Protein AF-A0A2V9HX44-F1 (afdb_monomer_lite)

Sequence (339 aa):
MIVYGLLDSHTLLSQASSVRLDSFVYTVEGLREARSRLKPNGVLSLSFSVLNDALGTKIYQMMKQAFDGKEPLCFFPSYDGAQVFMQSKNGDLSIPRVVLREAHVAERPEFYRNSAIKVDLSTDDWPFLYMPRRVYPVSYLVVLGLILLLTFVLYASFFRERPKFSHLPFFFLGAGFMLVETKAITEMGLTFGNTWQVIAIAIVSILVMAFLANGIVQRLRVSGTFFIYFLLFVSLAVGWWIATSGGLSSTTAGRIETAVMLTCPLFFSGIVFSTLLSAESRISSVMSMNLMGAMCGGILEYNSMYFGFHFLYLLALGLYATALLSGLAFRSTPVVPAL

Structure (mmCIF, N/CA/C/O backbone):
data_AF-A0A2V9HX44-F1
#
_entry.id   AF-A0A2V9HX44-F1
#
loop_
_atom_site.group_PDB
_atom_site.id
_atom_site.type_symbol
_atom_site.label_atom_id
_atom_site.label_alt_id
_atom_site.label_comp_id
_atom_site.label_asym_id
_atom_site.label_entity_id
_atom_site.label_seq_id
_atom_site.pdbx_PDB_ins_code
_atom_site.Cartn_x
_atom_site.Cartn_y
_atom_site.Cartn_z
_atom_site.occupancy
_atom_site.B_iso_or_equiv
_atom_site.auth_seq_id
_atom_site.auth_comp_id
_atom_site.auth_asym_id
_atom_site.auth_atom_id
_atom_site.pdbx_PDB_model_num
ATOM 1 N N . MET A 1 1 ? 2.151 1.198 -30.321 1.00 88.88 1 MET A N 1
ATOM 2 C CA . MET A 1 1 ? 3.237 1.641 -29.429 1.00 88.88 1 MET A CA 1
ATOM 3 C C . MET A 1 1 ? 2.593 2.113 -28.143 1.00 88.88 1 MET A C 1
ATOM 5 O O . MET A 1 1 ? 1.498 2.656 -28.220 1.00 88.88 1 MET A O 1
ATOM 9 N N . ILE A 1 2 ? 3.218 1.861 -26.999 1.00 94.62 2 ILE A N 1
ATOM 10 C CA . ILE A 1 2 ? 2.846 2.470 -25.717 1.00 94.62 2 ILE A CA 1
ATOM 11 C C . ILE A 1 2 ? 4.007 3.380 -25.326 1.00 94.62 2 ILE A C 1
ATOM 13 O O . ILE A 1 2 ? 5.163 2.982 -25.467 1.00 94.62 2 ILE A O 1
ATOM 17 N N . VAL A 1 3 ? 3.707 4.603 -24.895 1.00 93.12 3 VAL A N 1
ATOM 18 C CA . VAL A 1 3 ? 4.720 5.610 -24.569 1.00 93.12 3 VAL A CA 1
ATOM 19 C C . VAL A 1 3 ? 4.470 6.127 -23.163 1.00 93.12 3 VAL A C 1
ATOM 21 O O . VAL A 1 3 ? 3.426 6.715 -22.899 1.00 93.12 3 VAL A O 1
ATOM 24 N N . TYR A 1 4 ? 5.429 5.899 -22.272 1.00 91.69 4 TYR A N 1
ATOM 25 C CA . TYR A 1 4 ? 5.506 6.527 -20.958 1.00 91.69 4 TYR A CA 1
ATOM 26 C C . TYR A 1 4 ? 6.493 7.681 -21.080 1.00 91.69 4 TYR A C 1
ATOM 28 O O . TYR A 1 4 ? 7.694 7.503 -20.910 1.00 91.69 4 TYR A O 1
ATOM 36 N N . GLY A 1 5 ? 6.000 8.846 -21.487 1.00 87.44 5 GLY A N 1
ATOM 37 C CA . GLY A 1 5 ? 6.836 10.023 -21.697 1.00 87.44 5 GLY A CA 1
ATOM 38 C C . GLY A 1 5 ? 6.803 10.920 -20.474 1.00 87.44 5 GLY A C 1
ATOM 39 O O . GLY A 1 5 ? 5.840 11.666 -20.346 1.00 87.44 5 GLY A O 1
ATOM 40 N N . LEU A 1 6 ? 7.820 10.837 -19.605 1.00 80.69 6 LEU A N 1
ATOM 41 C CA . LEU A 1 6 ? 7.970 11.713 -18.436 1.00 80.69 6 LEU A CA 1
ATOM 42 C C . LEU A 1 6 ? 6.641 11.883 -17.681 1.00 80.69 6 LEU A C 1
ATOM 44 O O . LEU A 1 6 ? 6.176 13.000 -17.488 1.00 80.69 6 LEU A O 1
ATOM 48 N N . LEU A 1 7 ? 6.022 10.767 -17.269 1.00 74.38 7 LEU A N 1
ATOM 49 C CA . LEU A 1 7 ? 4.726 10.741 -16.556 1.00 74.38 7 LEU A CA 1
ATOM 50 C C . LEU A 1 7 ? 4.730 11.478 -15.199 1.00 74.38 7 LEU A C 1
ATOM 52 O O . LEU A 1 7 ? 3.762 11.394 -14.447 1.00 74.38 7 LEU A O 1
ATOM 56 N N . ASP A 1 8 ? 5.816 12.173 -14.884 1.00 60.88 8 ASP A N 1
ATOM 57 C CA . ASP A 1 8 ? 5.948 13.041 -13.736 1.00 60.88 8 ASP A CA 1
ATOM 58 C C . ASP A 1 8 ? 4.933 14.197 -13.824 1.00 60.88 8 ASP A C 1
ATOM 60 O O . ASP A 1 8 ? 5.076 15.158 -14.584 1.00 60.88 8 ASP A O 1
ATOM 64 N N . SER A 1 9 ? 3.868 14.079 -13.033 1.00 47.50 9 SER A N 1
ATOM 65 C CA . SER A 1 9 ? 2.819 15.081 -12.881 1.00 47.50 9 SER A CA 1
ATOM 66 C C . SER A 1 9 ? 3.110 16.047 -11.725 1.00 47.50 9 SER A C 1
ATOM 68 O O . SER A 1 9 ? 2.193 16.420 -10.992 1.00 47.50 9 SER A O 1
ATOM 70 N N . HIS A 1 10 ? 4.359 16.487 -11.532 1.00 51.16 10 HIS A N 1
ATOM 71 C CA . HIS A 1 10 ? 4.643 17.642 -10.666 1.00 51.16 10 HIS A CA 1
ATOM 72 C C . HIS A 1 10 ? 4.030 18.959 -11.190 1.00 51.16 10 HIS A C 1
ATOM 74 O O . HIS A 1 10 ? 4.002 19.967 -10.482 1.00 51.16 10 HIS A O 1
ATOM 80 N N . THR A 1 11 ? 3.487 18.970 -12.410 1.00 38.88 11 THR A N 1
ATOM 81 C CA . THR A 1 11 ? 2.774 20.114 -12.980 1.00 38.88 11 THR A CA 1
ATOM 82 C C . THR A 1 11 ? 1.296 20.111 -12.553 1.00 38.88 11 THR A C 1
ATOM 84 O O . THR A 1 11 ? 0.462 19.446 -13.153 1.00 38.88 11 THR A O 1
ATOM 87 N N . LEU A 1 12 ? 0.985 20.926 -11.530 1.00 34.16 12 LEU A N 1
ATOM 88 C CA . LEU A 1 12 ? -0.354 21.354 -11.061 1.00 34.16 12 LEU A CA 1
ATOM 89 C C . LEU A 1 12 ? -1.107 20.429 -10.083 1.00 34.16 12 LEU A C 1
ATOM 91 O O . LEU A 1 12 ? -2.226 20.001 -10.360 1.00 34.16 12 LEU A O 1
ATOM 95 N N . LEU A 1 13 ? -0.582 20.238 -8.869 1.00 36.94 13 LEU A N 1
ATOM 96 C CA . LEU A 1 13 ? -1.388 19.764 -7.736 1.00 36.94 13 LEU A CA 1
ATOM 97 C C . LEU A 1 13 ? -1.288 20.726 -6.545 1.00 36.94 13 LEU A C 1
ATOM 99 O O . LEU A 1 13 ? -0.208 21.155 -6.147 1.00 36.94 13 LEU A O 1
ATOM 103 N N . SER A 1 14 ? -2.456 21.074 -5.995 1.00 34.72 14 SER A N 1
ATOM 104 C CA . SER A 1 14 ? -2.608 21.762 -4.708 1.00 34.72 14 SER A CA 1
ATOM 105 C C . SER A 1 14 ? -1.837 21.012 -3.614 1.00 34.72 14 SER A C 1
ATOM 107 O O . SER A 1 14 ? -1.772 19.782 -3.648 1.00 34.72 14 SER A O 1
ATOM 109 N N . GLN A 1 15 ? -1.309 21.732 -2.616 1.00 37.78 15 GLN A N 1
ATOM 110 C CA . GLN A 1 15 ? -0.548 21.186 -1.473 1.00 37.78 15 GLN A CA 1
ATOM 111 C C . GLN A 1 15 ? -1.243 20.019 -0.738 1.00 37.78 15 GLN A C 1
ATOM 113 O O . GLN A 1 15 ? -0.600 19.304 0.023 1.00 37.78 15 GLN A O 1
ATOM 118 N N . ALA A 1 16 ? -2.541 19.806 -0.971 1.00 37.50 16 ALA A N 1
ATOM 119 C CA . ALA A 1 16 ? -3.340 18.738 -0.382 1.00 37.50 16 ALA A CA 1
ATOM 120 C C . ALA A 1 16 ? -3.220 17.360 -1.070 1.00 37.50 16 ALA A C 1
ATOM 122 O O . ALA A 1 16 ? -3.792 16.400 -0.563 1.00 37.50 16 ALA A O 1
ATOM 123 N N . SER A 1 17 ? -2.520 17.228 -2.205 1.00 40.25 17 SER A N 1
ATOM 124 C CA . SER A 1 17 ? -2.447 15.957 -2.938 1.00 40.25 17 SER A CA 1
ATOM 125 C C . SER A 1 17 ? -1.016 15.638 -3.376 1.00 40.25 17 SER A C 1
ATOM 127 O O . SER A 1 17 ? -0.565 16.001 -4.460 1.00 40.25 17 SER A O 1
ATOM 129 N N . SER A 1 18 ? -0.280 14.955 -2.496 1.00 46.09 18 SER A N 1
ATOM 130 C CA . SER A 1 18 ? 0.992 14.297 -2.818 1.00 46.09 18 SER A CA 1
ATOM 131 C C . SER A 1 18 ? 0.690 13.057 -3.665 1.00 46.09 18 SER A C 1
ATOM 133 O O . SER A 1 18 ? 0.578 11.939 -3.162 1.00 46.09 18 SER A O 1
ATOM 135 N N . VAL A 1 19 ? 0.445 13.252 -4.959 1.00 50.72 19 VAL A N 1
ATOM 136 C CA . VAL A 1 19 ? 0.060 12.143 -5.831 1.00 50.72 19 VAL A CA 1
ATOM 137 C C . VAL A 1 19 ? 1.313 11.382 -6.261 1.00 50.72 19 VAL A C 1
ATOM 139 O O . VAL A 1 19 ? 2.025 11.810 -7.160 1.00 50.72 19 VAL A O 1
ATOM 142 N N . ARG A 1 20 ? 1.557 10.217 -5.648 1.00 61.53 20 ARG A N 1
ATOM 143 C CA . ARG A 1 20 ? 2.549 9.208 -6.082 1.00 61.53 20 ARG A CA 1
ATOM 144 C C . ARG A 1 20 ? 2.113 8.464 -7.358 1.00 61.53 20 ARG A C 1
ATOM 146 O O . ARG A 1 20 ? 2.242 7.244 -7.434 1.00 61.53 20 ARG A O 1
ATOM 153 N N . LEU A 1 21 ? 1.489 9.160 -8.313 1.00 64.19 21 LEU A N 1
ATOM 154 C CA . LEU A 1 21 ? 0.822 8.517 -9.453 1.00 64.19 21 LEU A CA 1
ATOM 155 C C . LEU A 1 21 ? 1.811 7.691 -10.273 1.00 64.19 21 LEU A C 1
ATOM 157 O O . LEU A 1 21 ? 1.536 6.558 -10.650 1.00 64.19 21 LEU A O 1
ATOM 161 N N . ASP A 1 22 ? 2.987 8.264 -10.489 1.00 72.75 22 ASP A N 1
ATOM 162 C CA . ASP A 1 22 ? 4.122 7.624 -11.130 1.00 72.75 22 ASP A CA 1
ATOM 163 C C . ASP A 1 22 ? 4.518 6.316 -10.437 1.00 72.75 22 ASP A C 1
ATOM 165 O O . ASP A 1 22 ? 4.687 5.291 -11.088 1.00 72.75 22 ASP A O 1
ATOM 169 N N . SER A 1 23 ? 4.588 6.306 -9.112 1.00 81.94 23 SER A N 1
ATOM 170 C CA . SER A 1 23 ? 5.011 5.144 -8.337 1.00 81.94 23 SER A CA 1
ATOM 171 C C . SER A 1 23 ? 4.039 3.967 -8.470 1.00 81.94 23 SER A C 1
ATOM 173 O O . SER A 1 23 ? 4.477 2.824 -8.371 1.00 81.94 23 SER A O 1
ATOM 175 N N . PHE A 1 24 ? 2.757 4.235 -8.746 1.00 84.44 24 PHE A N 1
ATOM 176 C CA . PHE A 1 24 ? 1.740 3.210 -9.020 1.00 84.44 24 PHE A CA 1
ATOM 177 C C . PHE A 1 24 ? 1.735 2.738 -10.481 1.00 84.44 24 PHE A C 1
ATOM 179 O O . PHE A 1 24 ? 1.297 1.630 -10.757 1.00 84.44 24 PHE A O 1
ATOM 186 N N . VAL A 1 25 ? 2.245 3.541 -11.422 1.00 86.81 25 VAL A N 1
ATOM 187 C CA . VAL A 1 25 ? 2.395 3.133 -12.832 1.00 86.81 25 VAL A CA 1
ATOM 188 C C . VAL A 1 25 ? 3.699 2.359 -13.055 1.00 86.81 25 VAL A C 1
ATOM 190 O O . VAL A 1 25 ? 3.743 1.410 -13.838 1.00 86.81 25 VAL A O 1
ATOM 193 N N . TYR A 1 26 ? 4.773 2.749 -12.369 1.00 91.06 26 TYR A N 1
ATOM 194 C CA . TYR A 1 26 ? 6.102 2.152 -12.495 1.00 91.06 26 TYR A CA 1
ATOM 195 C C . TYR A 1 26 ? 6.306 0.976 -11.527 1.00 91.06 26 TYR A C 1
ATOM 197 O O . TYR A 1 26 ? 7.262 0.955 -10.745 1.00 91.06 26 TYR A O 1
ATOM 205 N N . THR A 1 27 ? 5.421 -0.016 -11.614 1.00 94.19 27 THR A N 1
ATOM 206 C CA . THR A 1 27 ? 5.569 -1.334 -10.980 1.00 94.19 27 THR A CA 1
ATOM 207 C C . THR A 1 27 ? 5.877 -2.403 -12.029 1.00 94.19 27 THR A C 1
ATOM 209 O O . THR A 1 27 ? 5.625 -2.229 -13.227 1.00 94.19 27 THR A O 1
ATOM 212 N N . VAL A 1 28 ? 6.448 -3.531 -11.604 1.00 96.38 28 VAL A N 1
ATOM 213 C CA . VAL A 1 28 ? 6.678 -4.685 -12.489 1.00 96.38 28 VAL A CA 1
ATOM 214 C C . VAL A 1 28 ? 5.358 -5.180 -13.084 1.00 96.38 28 VAL A C 1
ATOM 216 O O . VAL A 1 28 ? 5.301 -5.496 -14.274 1.00 96.38 28 VAL A O 1
ATOM 219 N N . GLU A 1 29 ? 4.297 -5.226 -12.281 1.00 93.62 29 GLU A N 1
ATOM 220 C CA . GLU A 1 29 ? 2.947 -5.587 -12.706 1.00 93.62 29 GLU A CA 1
ATOM 221 C C . GLU A 1 29 ? 2.392 -4.588 -13.726 1.00 93.62 29 GLU A C 1
ATOM 223 O O . GLU A 1 29 ? 1.975 -5.019 -14.800 1.00 93.62 29 GLU A O 1
ATOM 228 N N . GLY A 1 30 ? 2.493 -3.278 -13.476 1.00 92.12 30 GLY A N 1
ATOM 229 C CA . GLY A 1 30 ? 2.052 -2.236 -14.410 1.00 92.12 30 GLY A CA 1
ATOM 230 C C . GLY A 1 30 ? 2.786 -2.294 -15.756 1.00 92.12 30 GLY A C 1
ATOM 231 O O . GLY A 1 30 ? 2.170 -2.249 -16.826 1.00 92.12 30 GLY A O 1
ATOM 232 N N . LEU A 1 31 ? 4.105 -2.513 -15.739 1.00 95.75 31 LEU A N 1
ATOM 233 C CA . LEU A 1 31 ? 4.902 -2.713 -16.957 1.00 95.75 31 LEU A CA 1
ATOM 234 C C . LEU A 1 31 ? 4.528 -4.012 -17.691 1.00 95.75 31 LEU A C 1
ATOM 236 O O . LEU A 1 31 ? 4.479 -4.041 -18.927 1.00 95.75 31 LEU A O 1
ATOM 240 N N . ARG A 1 32 ? 4.230 -5.091 -16.956 1.00 95.56 32 ARG A N 1
ATOM 241 C CA . ARG A 1 32 ? 3.759 -6.364 -17.525 1.00 95.56 32 ARG A CA 1
ATOM 242 C C . ARG A 1 32 ? 2.372 -6.204 -18.149 1.00 95.56 32 ARG A C 1
ATOM 244 O O . ARG A 1 32 ? 2.114 -6.731 -19.233 1.00 95.56 32 ARG A O 1
ATOM 251 N N . GLU A 1 33 ? 1.502 -5.429 -17.516 1.00 93.00 33 GLU A N 1
ATOM 252 C CA . GLU A 1 33 ? 0.183 -5.077 -18.024 1.00 93.00 33 GLU A CA 1
ATOM 253 C C . GLU A 1 33 ? 0.302 -4.275 -19.330 1.00 93.00 33 GLU A C 1
ATOM 255 O O . GLU A 1 33 ? -0.348 -4.608 -20.326 1.00 93.00 33 GLU A O 1
ATOM 260 N N . ALA A 1 34 ? 1.204 -3.289 -19.385 1.00 94.31 34 ALA A N 1
ATOM 261 C CA . ALA A 1 34 ? 1.521 -2.551 -20.608 1.00 94.31 34 ALA A CA 1
ATOM 262 C C . ALA A 1 34 ? 2.020 -3.487 -21.720 1.00 94.31 34 ALA A C 1
ATOM 264 O O . ALA A 1 34 ? 1.510 -3.451 -22.844 1.00 94.31 34 ALA A O 1
ATOM 265 N N . ARG A 1 35 ? 2.954 -4.393 -21.407 1.00 95.19 35 ARG A N 1
ATOM 266 C CA . ARG A 1 35 ? 3.450 -5.407 -22.349 1.00 95.19 35 ARG A CA 1
ATOM 267 C C . ARG A 1 35 ? 2.332 -6.303 -22.885 1.00 95.19 35 ARG A C 1
ATOM 269 O O . ARG A 1 35 ? 2.317 -6.603 -24.082 1.00 95.19 35 ARG A O 1
ATOM 276 N N . SER A 1 36 ? 1.395 -6.728 -22.036 1.00 94.75 36 SER A N 1
ATOM 277 C CA . SER A 1 36 ? 0.286 -7.607 -22.437 1.00 94.75 36 SER A CA 1
ATOM 278 C C . SER A 1 36 ? -0.571 -6.983 -23.549 1.00 94.75 36 SER A C 1
ATOM 280 O O . SER A 1 36 ? -0.968 -7.679 -24.490 1.00 94.75 36 SER A O 1
ATOM 282 N N . ARG A 1 37 ? -0.736 -5.653 -23.506 1.00 94.81 37 ARG A N 1
ATOM 283 C CA . ARG A 1 37 ? -1.506 -4.842 -24.462 1.00 94.81 37 ARG A CA 1
ATOM 284 C C . ARG A 1 37 ? -0.765 -4.513 -25.755 1.00 94.81 37 ARG A C 1
ATOM 286 O O . ARG A 1 37 ? -1.382 -4.039 -26.709 1.00 94.81 37 ARG A O 1
ATOM 293 N N . LEU A 1 38 ? 0.545 -4.752 -25.827 1.00 95.62 38 LEU A N 1
ATOM 294 C CA . LEU A 1 38 ? 1.287 -4.569 -27.071 1.00 95.62 38 LEU A CA 1
ATOM 295 C C . LEU A 1 38 ? 0.817 -5.581 -28.127 1.00 95.62 38 LEU A C 1
ATOM 297 O O . LEU A 1 38 ? 0.574 -6.756 -27.839 1.00 95.62 38 LEU A O 1
ATOM 301 N N . LYS A 1 39 ? 0.747 -5.141 -29.387 1.00 93.31 39 LYS A N 1
ATOM 302 C CA . LYS A 1 39 ? 0.708 -6.050 -30.546 1.00 93.31 39 LYS A CA 1
ATOM 303 C C . LYS A 1 39 ? 2.027 -6.852 -30.616 1.00 93.31 39 LYS A C 1
ATOM 305 O O . LYS A 1 39 ? 2.995 -6.427 -29.987 1.00 93.31 39 LYS A O 1
ATOM 310 N N . PRO A 1 40 ? 2.115 -7.961 -31.378 1.00 89.62 40 PRO A N 1
ATOM 311 C CA . PRO A 1 40 ? 3.349 -8.753 -31.493 1.00 89.62 40 PRO A CA 1
ATOM 312 C C . PRO A 1 40 ? 4.607 -7.924 -31.805 1.00 89.62 40 PRO A C 1
ATOM 314 O O . PRO A 1 40 ? 5.622 -8.095 -31.142 1.00 89.62 40 PRO A O 1
ATOM 317 N N . ASN A 1 41 ? 4.491 -6.934 -32.698 1.00 88.06 41 ASN A N 1
ATOM 318 C CA . ASN A 1 41 ? 5.586 -6.021 -33.070 1.00 88.06 41 ASN A CA 1
ATOM 319 C C . ASN A 1 41 ? 5.487 -4.661 -32.347 1.00 88.06 41 ASN A C 1
ATOM 321 O O . ASN A 1 41 ? 6.005 -3.646 -32.804 1.00 88.06 41 ASN A O 1
ATOM 325 N N . GLY A 1 42 ? 4.712 -4.595 -31.264 1.00 93.44 42 GLY A N 1
ATOM 326 C CA . GLY A 1 42 ? 4.524 -3.382 -30.483 1.00 93.44 42 GLY A CA 1
ATOM 327 C C . GLY A 1 42 ? 5.739 -3.090 -29.609 1.00 93.44 42 GLY A C 1
ATOM 328 O O . GLY A 1 42 ? 6.355 -4.006 -29.069 1.00 93.44 42 GLY A O 1
ATOM 329 N N . VAL A 1 43 ? 6.030 -1.802 -29.436 1.00 94.81 43 VAL A N 1
ATOM 330 C CA . VAL A 1 43 ? 7.111 -1.290 -28.585 1.00 94.81 43 VAL A CA 1
ATOM 331 C C . VAL A 1 43 ? 6.526 -0.498 -27.420 1.00 94.81 43 VAL A C 1
ATOM 333 O O . VAL A 1 43 ? 5.583 0.281 -27.616 1.00 94.81 43 VAL A O 1
ATOM 336 N N . LEU A 1 44 ? 7.089 -0.712 -26.233 1.00 95.94 44 LEU A N 1
ATOM 337 C CA . LEU A 1 44 ? 6.988 0.177 -25.082 1.00 95.94 44 LEU A CA 1
ATOM 338 C C . LEU A 1 44 ? 8.220 1.088 -25.073 1.00 95.94 44 LEU A C 1
ATOM 340 O O . LEU A 1 44 ? 9.343 0.593 -25.141 1.00 95.94 44 LEU A O 1
ATOM 344 N N . SER A 1 45 ? 8.003 2.399 -24.993 1.00 94.62 45 SER A N 1
ATOM 3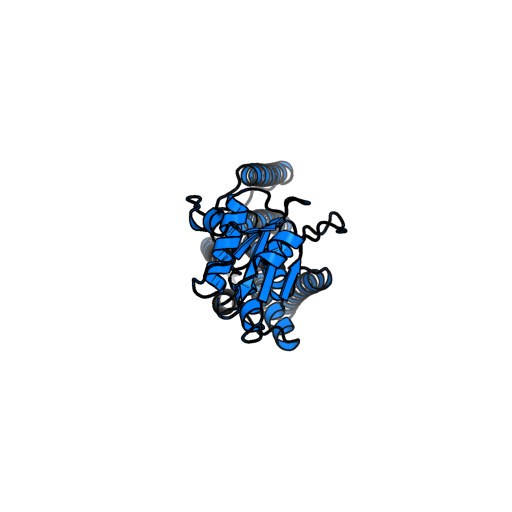45 C CA . SER A 1 45 ? 9.054 3.402 -24.803 1.00 94.62 45 SER A CA 1
ATOM 346 C C . SER A 1 45 ? 8.810 4.131 -23.492 1.00 94.62 45 SER A C 1
ATOM 348 O O . SER A 1 45 ? 7.774 4.775 -23.344 1.00 94.62 45 SER A O 1
ATOM 350 N N . LEU A 1 46 ? 9.754 4.040 -22.564 1.00 94.25 46 LEU A N 1
ATOM 351 C CA . LEU A 1 46 ? 9.704 4.672 -21.253 1.00 94.25 46 LEU A CA 1
ATOM 352 C C . LEU A 1 46 ? 10.813 5.713 -21.163 1.00 94.25 46 LEU A C 1
ATOM 354 O O . LEU A 1 46 ? 11.986 5.362 -21.146 1.00 94.25 46 LEU A O 1
ATOM 358 N N . SER A 1 47 ? 10.437 6.983 -21.089 1.00 91.88 47 SER A N 1
ATOM 359 C CA . SER A 1 47 ? 11.350 8.107 -20.893 1.00 91.88 47 SER A CA 1
ATOM 360 C C . SER A 1 47 ? 11.217 8.625 -19.467 1.00 91.88 47 SER A C 1
ATOM 362 O O . SER A 1 47 ? 10.109 8.952 -19.035 1.00 91.88 47 SER A O 1
ATOM 364 N N . PHE A 1 48 ? 12.331 8.724 -18.743 1.00 90.56 48 PHE A N 1
ATOM 365 C CA . PHE A 1 48 ? 12.335 9.155 -17.346 1.00 90.56 48 PHE A CA 1
ATOM 366 C C . PHE A 1 48 ? 13.521 10.071 -17.028 1.00 90.56 48 PHE A C 1
ATOM 368 O O . PHE A 1 48 ? 14.626 9.848 -17.522 1.00 90.56 48 PHE A O 1
ATOM 375 N N . SER A 1 49 ? 13.305 11.075 -16.172 1.00 88.06 49 SER A N 1
ATOM 376 C CA . SER A 1 49 ? 14.385 11.908 -15.631 1.00 88.06 49 SER A CA 1
ATOM 377 C C . SER A 1 49 ? 15.077 11.160 -14.492 1.00 88.06 49 SER A C 1
ATOM 379 O O . SER A 1 49 ? 14.586 11.084 -13.364 1.00 88.06 49 SER A O 1
ATOM 381 N N . VAL A 1 50 ? 16.191 10.503 -14.808 1.00 86.38 50 VAL A N 1
ATOM 382 C CA . VAL A 1 50 ? 16.894 9.636 -13.860 1.00 86.38 50 VAL A CA 1
ATOM 383 C C . VAL A 1 50 ? 17.789 10.484 -12.956 1.00 86.38 50 VAL A C 1
ATOM 385 O O . VAL A 1 50 ? 18.873 10.902 -13.348 1.00 86.38 50 VAL A O 1
ATOM 388 N N . LEU A 1 51 ? 17.336 10.706 -11.720 1.00 83.44 51 LEU A N 1
ATOM 389 C CA . LEU A 1 51 ? 18.040 11.522 -10.719 1.00 83.44 51 LEU A CA 1
ATOM 390 C C . LEU A 1 51 ? 19.347 10.892 -10.207 1.00 83.44 51 LEU A C 1
ATOM 392 O O . LEU A 1 51 ? 20.217 11.596 -9.702 1.00 83.44 51 LEU A O 1
ATOM 396 N N . ASN A 1 52 ? 19.466 9.564 -10.267 1.00 87.62 52 ASN A N 1
ATOM 397 C CA . ASN A 1 52 ? 20.666 8.825 -9.877 1.00 87.62 52 ASN A CA 1
ATOM 398 C C . ASN A 1 52 ? 20.726 7.452 -10.566 1.00 87.62 52 ASN A C 1
ATOM 400 O O . ASN A 1 52 ? 19.697 6.884 -10.936 1.00 87.62 52 ASN A O 1
ATOM 404 N N . ASP A 1 53 ? 21.928 6.881 -10.668 1.00 91.06 53 ASP A N 1
ATOM 405 C CA . ASP A 1 53 ? 22.162 5.599 -11.350 1.00 91.06 53 ASP A CA 1
ATOM 406 C C . ASP A 1 53 ? 21.385 4.428 -10.730 1.00 91.06 53 ASP A C 1
ATOM 408 O O . ASP A 1 53 ? 21.042 3.466 -11.422 1.00 91.06 53 ASP A O 1
ATOM 412 N N . ALA A 1 54 ? 21.068 4.494 -9.432 1.00 92.88 54 ALA A N 1
ATOM 413 C CA . ALA A 1 54 ? 20.288 3.462 -8.756 1.00 92.88 54 ALA A CA 1
ATOM 414 C C . ALA A 1 54 ? 18.832 3.444 -9.249 1.00 92.88 54 ALA A C 1
ATOM 416 O O . ALA A 1 54 ? 18.277 2.372 -9.475 1.00 92.88 54 ALA A O 1
ATOM 417 N N . LEU A 1 55 ? 18.230 4.611 -9.481 1.00 91.19 55 LEU A N 1
ATOM 418 C CA . LEU A 1 55 ? 16.886 4.737 -10.040 1.00 91.19 55 LEU A CA 1
ATOM 419 C C . LEU A 1 55 ? 16.830 4.217 -11.482 1.00 91.19 55 LEU A C 1
ATOM 421 O O . LEU A 1 55 ? 15.933 3.448 -11.821 1.00 91.19 55 LEU A O 1
ATOM 425 N N . GLY A 1 56 ? 17.820 4.561 -12.310 1.00 92.56 56 GLY A N 1
ATOM 426 C CA . GLY A 1 56 ? 17.925 4.030 -13.672 1.00 92.56 56 GLY A CA 1
ATOM 427 C C . GLY A 1 56 ? 18.138 2.513 -13.694 1.00 92.56 56 GLY A C 1
ATOM 428 O O . GLY A 1 56 ? 17.451 1.803 -14.428 1.00 92.56 56 GLY A O 1
ATOM 429 N N . THR A 1 57 ? 19.002 1.997 -12.807 1.00 94.94 57 THR A N 1
ATOM 430 C CA . THR A 1 57 ? 19.205 0.549 -12.614 1.00 94.94 57 THR A CA 1
ATOM 431 C C . THR A 1 57 ? 17.894 -0.124 -12.211 1.00 94.94 57 THR A C 1
ATOM 433 O O . THR A 1 57 ? 17.548 -1.181 -12.732 1.00 94.94 57 THR A O 1
ATOM 436 N N . LYS A 1 58 ? 17.124 0.497 -11.316 1.00 95.12 58 LYS A N 1
ATOM 437 C CA . LYS A 1 58 ? 15.828 -0.015 -10.877 1.00 95.12 58 LYS A CA 1
ATOM 438 C C . LYS A 1 58 ? 14.817 -0.085 -12.021 1.00 95.12 58 LYS A C 1
ATOM 440 O O . LYS A 1 58 ? 14.238 -1.148 -12.225 1.00 95.12 58 LYS A O 1
ATOM 445 N N . ILE A 1 59 ? 14.652 0.981 -12.807 1.00 94.94 59 ILE A N 1
ATOM 446 C CA . ILE A 1 59 ? 13.771 0.987 -13.992 1.00 94.94 59 ILE A CA 1
ATOM 447 C C . ILE A 1 59 ? 14.186 -0.106 -14.984 1.00 94.94 59 ILE A C 1
ATOM 449 O O . ILE A 1 59 ? 13.342 -0.888 -15.425 1.00 94.94 59 ILE A O 1
ATOM 453 N N . TYR A 1 60 ? 15.486 -0.216 -15.271 1.00 95.50 60 TYR A N 1
ATOM 454 C CA . TYR A 1 60 ? 16.037 -1.252 -16.145 1.00 95.50 60 TYR A CA 1
ATOM 455 C C . TYR A 1 60 ? 15.658 -2.665 -15.683 1.00 95.50 60 TYR A C 1
ATOM 457 O O . TYR A 1 60 ? 15.137 -3.460 -16.466 1.00 95.50 60 TYR A O 1
ATOM 465 N N . GLN A 1 61 ? 15.888 -2.977 -14.404 1.00 96.06 61 GLN A N 1
ATOM 466 C CA . GLN A 1 61 ? 15.614 -4.303 -13.849 1.00 96.06 61 GLN A CA 1
ATOM 467 C C . GLN A 1 61 ? 14.109 -4.602 -13.781 1.00 96.06 61 GLN A C 1
ATOM 469 O O . GLN A 1 61 ? 13.699 -5.731 -14.053 1.00 96.06 61 GLN A O 1
ATOM 474 N N . MET A 1 62 ? 13.269 -3.600 -13.495 1.00 96.88 62 MET A N 1
ATOM 475 C CA . MET A 1 62 ? 11.811 -3.760 -13.530 1.00 96.88 62 MET A CA 1
ATOM 476 C C . MET A 1 62 ? 11.309 -4.076 -14.942 1.00 96.88 62 MET A C 1
ATOM 478 O O . MET A 1 62 ? 10.518 -5.002 -15.113 1.00 96.88 62 MET A O 1
ATOM 482 N N . MET A 1 63 ? 11.803 -3.368 -15.965 1.00 96.12 63 MET A N 1
ATOM 483 C CA . MET A 1 63 ? 11.480 -3.681 -17.362 1.00 96.12 63 MET A CA 1
ATOM 484 C C . MET A 1 63 ? 11.977 -5.074 -17.751 1.00 96.12 63 MET A C 1
ATOM 486 O O . MET A 1 63 ? 11.210 -5.858 -18.308 1.00 96.12 63 MET A O 1
ATOM 490 N N . LYS A 1 64 ? 13.209 -5.434 -17.370 1.00 95.50 64 LYS A N 1
ATOM 491 C CA . LYS A 1 64 ? 13.746 -6.782 -17.590 1.00 95.50 64 LYS A CA 1
ATOM 492 C C . LYS A 1 64 ? 12.836 -7.858 -16.995 1.00 95.50 64 LYS A C 1
ATOM 494 O O . LYS A 1 64 ? 12.517 -8.831 -17.674 1.00 95.50 64 LYS A O 1
ATOM 499 N N . GLN A 1 65 ? 12.357 -7.677 -15.764 1.00 96.44 65 GLN A N 1
ATOM 500 C CA . GLN A 1 65 ? 11.437 -8.625 -15.129 1.00 96.44 65 GLN A CA 1
ATOM 501 C C . GLN A 1 65 ? 10.046 -8.649 -15.789 1.00 96.44 65 GLN A C 1
ATOM 503 O O . GLN A 1 65 ? 9.464 -9.721 -15.957 1.00 96.44 65 GLN A O 1
ATOM 508 N N . ALA A 1 66 ? 9.505 -7.497 -16.189 1.00 96.62 66 ALA A N 1
ATOM 509 C CA . ALA A 1 66 ? 8.202 -7.405 -16.852 1.00 96.62 66 ALA A CA 1
ATOM 510 C C . ALA A 1 66 ? 8.189 -8.058 -18.253 1.00 96.62 66 ALA A C 1
ATOM 512 O O . ALA A 1 66 ? 7.148 -8.537 -18.719 1.00 96.62 66 ALA A O 1
ATOM 513 N N . PHE A 1 67 ? 9.347 -8.120 -18.917 1.00 95.75 67 PHE A N 1
ATOM 514 C CA . PHE A 1 67 ? 9.542 -8.700 -20.250 1.00 95.75 67 PHE A CA 1
ATOM 515 C C . PHE A 1 67 ? 10.222 -10.086 -20.224 1.00 95.75 67 PHE A C 1
ATOM 517 O O . PHE A 1 67 ? 10.933 -10.451 -21.159 1.00 95.75 67 PHE A O 1
ATOM 524 N N . ASP A 1 68 ? 9.969 -10.883 -19.181 1.00 94.19 68 ASP A N 1
ATOM 525 C CA . ASP A 1 68 ? 10.446 -12.271 -19.013 1.00 94.19 68 ASP A CA 1
ATOM 526 C C . ASP A 1 68 ? 11.975 -12.426 -19.098 1.00 94.19 68 ASP A C 1
ATOM 528 O O . ASP A 1 68 ? 12.497 -13.353 -1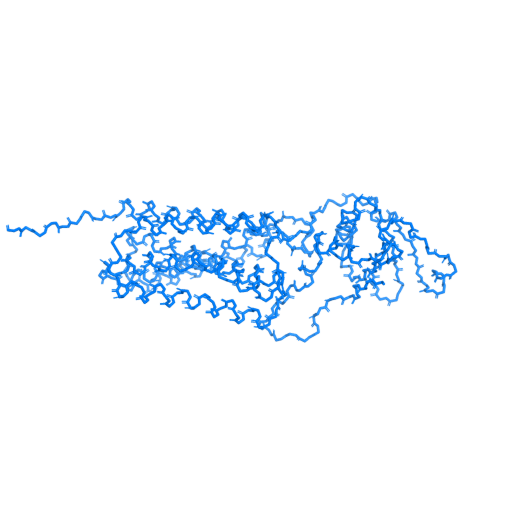9.715 1.00 94.19 68 ASP A O 1
ATOM 532 N N . GLY A 1 69 ? 12.717 -11.492 -18.506 1.00 92.38 69 GLY A N 1
ATOM 533 C CA . GLY A 1 69 ? 14.180 -11.517 -18.460 1.00 92.38 69 GLY A CA 1
ATOM 534 C C . GLY A 1 69 ? 14.863 -10.933 -19.697 1.00 92.38 69 GLY A C 1
ATOM 535 O O . GLY A 1 69 ? 16.090 -10.819 -19.707 1.00 92.38 69 GLY A O 1
ATOM 536 N N . LYS A 1 70 ? 14.100 -10.528 -20.719 1.00 92.50 70 LYS A N 1
ATOM 537 C CA . LYS A 1 70 ? 14.639 -9.846 -21.901 1.00 92.50 70 LYS A CA 1
ATOM 538 C C . LYS A 1 70 ? 15.110 -8.455 -21.524 1.00 92.50 70 LYS A C 1
ATOM 540 O O . LYS A 1 70 ? 14.504 -7.782 -20.695 1.00 92.50 70 LYS A O 1
ATOM 545 N N . GLU A 1 71 ? 16.169 -7.993 -22.162 1.00 91.94 71 GLU A N 1
ATOM 546 C CA . GLU A 1 71 ? 16.814 -6.749 -21.761 1.00 91.94 71 GLU A CA 1
ATOM 547 C C . GLU A 1 71 ? 16.272 -5.558 -22.553 1.00 91.94 71 GLU A C 1
ATOM 549 O O . GLU A 1 71 ? 16.086 -5.671 -23.769 1.00 91.94 71 GLU A O 1
ATOM 554 N N . PRO A 1 72 ? 15.968 -4.432 -21.886 1.00 93.50 72 PRO A N 1
ATOM 555 C CA . PRO A 1 72 ? 15.550 -3.223 -22.575 1.00 93.50 72 PRO A CA 1
ATOM 556 C C . PRO A 1 72 ? 16.756 -2.544 -23.234 1.00 93.50 72 PRO A C 1
ATOM 558 O O . PRO A 1 72 ? 17.877 -2.580 -22.720 1.00 93.50 72 PRO A O 1
ATOM 561 N N . LEU A 1 73 ? 16.509 -1.880 -24.361 1.00 92.25 73 LEU A N 1
ATOM 562 C CA . LEU A 1 73 ? 17.474 -0.966 -24.963 1.00 92.25 73 LEU A CA 1
ATOM 563 C C . LEU A 1 73 ? 17.480 0.338 -24.169 1.00 92.25 73 LEU A C 1
ATOM 565 O O . LEU A 1 73 ? 16.414 0.884 -23.880 1.00 92.25 73 LEU A O 1
ATOM 569 N N . CYS A 1 74 ? 18.667 0.842 -23.843 1.00 92.12 74 CYS A N 1
ATOM 570 C CA . CYS A 1 74 ? 18.840 2.076 -23.082 1.00 92.12 74 CYS A CA 1
ATOM 571 C C . CYS A 1 74 ? 19.477 3.155 -23.940 1.00 92.12 74 CYS A C 1
ATOM 573 O O . CYS A 1 74 ? 20.519 2.943 -24.561 1.00 92.12 74 CYS A O 1
ATOM 575 N N . PHE A 1 75 ? 18.881 4.333 -23.898 1.00 90.12 75 PHE A N 1
ATOM 576 C CA . PHE A 1 75 ? 19.264 5.481 -24.690 1.00 90.12 75 PHE A CA 1
ATOM 577 C C . PHE A 1 75 ? 19.477 6.692 -23.793 1.00 90.12 75 PHE A C 1
ATOM 579 O O . PHE A 1 75 ? 18.693 6.946 -22.877 1.00 90.12 75 PHE A O 1
ATOM 586 N N . PHE A 1 76 ? 20.526 7.451 -24.100 1.00 87.81 76 PHE A N 1
ATOM 587 C CA . PHE A 1 76 ? 20.921 8.649 -23.367 1.00 87.81 76 PHE A CA 1
ATOM 588 C C . PHE A 1 76 ? 20.869 9.842 -24.329 1.00 87.81 76 PHE A C 1
ATOM 590 O O . PHE A 1 76 ? 21.879 10.162 -24.967 1.00 87.81 76 PHE A O 1
ATOM 597 N N . PRO A 1 77 ? 19.681 10.442 -24.520 1.00 82.12 77 PRO A N 1
ATOM 598 C CA . PRO A 1 77 ? 19.544 11.728 -25.185 1.00 82.12 77 PRO A CA 1
ATOM 599 C C . PRO A 1 77 ? 20.479 12.786 -24.592 1.00 82.12 77 PRO A C 1
ATOM 601 O O . PRO A 1 77 ? 20.664 12.869 -23.381 1.00 82.12 77 PRO A O 1
ATOM 604 N N . SER A 1 78 ? 21.066 13.616 -25.453 1.00 75.94 78 SER A N 1
ATOM 605 C CA . SER A 1 78 ? 22.041 14.631 -25.023 1.00 75.94 78 SER A CA 1
ATOM 606 C C . SER A 1 78 ? 21.405 15.963 -24.593 1.00 75.94 78 SER A C 1
ATOM 608 O O . SER A 1 78 ? 22.134 16.865 -24.193 1.00 75.94 78 SER A O 1
ATOM 610 N N . TYR A 1 79 ? 20.080 16.122 -24.715 1.00 73.31 79 TYR A N 1
ATOM 611 C CA . TYR A 1 79 ? 19.426 17.437 -24.675 1.00 73.31 79 TYR A CA 1
ATOM 612 C C . TYR A 1 79 ? 18.664 17.767 -23.377 1.00 73.31 79 TYR A C 1
ATOM 614 O O . TYR A 1 79 ? 18.523 18.947 -23.072 1.00 73.31 79 TYR A O 1
ATOM 622 N N . ASP A 1 80 ? 18.183 16.786 -22.605 1.00 72.06 80 ASP A N 1
ATOM 623 C CA . ASP A 1 80 ? 17.325 17.032 -21.426 1.00 72.06 80 ASP A CA 1
ATOM 624 C C . ASP A 1 80 ? 17.667 16.186 -20.185 1.00 72.06 80 ASP A C 1
ATOM 626 O O . ASP A 1 80 ? 16.976 16.271 -19.172 1.00 72.06 80 ASP A O 1
ATOM 630 N N . GLY A 1 81 ? 18.723 15.367 -20.239 1.00 75.25 81 GLY A N 1
ATOM 631 C CA . GLY A 1 81 ? 19.108 14.474 -19.138 1.00 75.25 81 GLY A CA 1
ATOM 632 C C . GLY A 1 81 ? 18.125 13.324 -18.881 1.00 75.25 81 GLY A C 1
ATOM 633 O O . GLY A 1 81 ? 18.365 12.507 -17.987 1.00 75.25 81 GLY A O 1
ATOM 634 N N . ALA A 1 82 ? 17.046 13.218 -19.665 1.00 85.06 82 ALA A N 1
ATOM 635 C CA . ALA A 1 82 ? 16.153 12.078 -19.615 1.00 85.06 82 ALA A CA 1
ATOM 636 C C . ALA A 1 82 ? 16.856 10.849 -20.191 1.00 85.06 82 ALA A C 1
ATOM 638 O O . ALA A 1 82 ? 17.715 10.935 -21.067 1.00 85.06 82 ALA A O 1
ATOM 639 N N . GLN A 1 83 ? 16.471 9.679 -19.707 1.00 90.50 83 GLN A N 1
ATOM 640 C CA . GLN A 1 83 ? 16.923 8.406 -20.242 1.00 90.50 83 GLN A CA 1
ATOM 641 C C . GLN A 1 83 ? 15.726 7.649 -20.786 1.00 90.50 83 GLN A C 1
ATOM 643 O O . GLN A 1 83 ? 14.649 7.668 -20.184 1.00 90.50 83 GLN A O 1
ATOM 648 N N . VAL A 1 84 ? 15.914 6.994 -21.930 1.00 92.31 84 VAL A N 1
ATOM 649 C CA . VAL A 1 84 ? 14.842 6.268 -22.611 1.00 92.31 84 VAL A CA 1
ATOM 650 C C . VAL A 1 84 ? 15.144 4.780 -22.606 1.00 92.31 84 VAL A C 1
ATOM 652 O O . VAL A 1 84 ? 16.201 4.339 -23.054 1.00 92.31 84 VAL A O 1
ATOM 655 N N . PHE A 1 85 ? 14.189 4.004 -22.116 1.00 93.75 85 PHE A N 1
ATOM 656 C CA . PHE A 1 85 ? 14.205 2.555 -22.082 1.00 93.75 85 PHE A CA 1
ATOM 657 C C . PHE A 1 85 ? 13.165 2.047 -23.077 1.00 93.75 85 PHE A C 1
ATOM 659 O O . PHE A 1 85 ? 11.981 2.369 -22.963 1.00 93.75 85 PHE A O 1
ATOM 666 N N . MET A 1 86 ? 13.583 1.269 -24.073 1.00 94.31 86 MET A N 1
ATOM 667 C CA . MET A 1 86 ? 12.673 0.732 -25.084 1.00 94.31 86 MET A CA 1
ATOM 668 C C . MET A 1 86 ? 12.714 -0.783 -25.134 1.00 94.31 86 MET A C 1
ATOM 670 O O . MET A 1 86 ? 13.776 -1.399 -25.053 1.00 94.31 86 MET A O 1
ATOM 674 N N . GLN A 1 87 ? 11.546 -1.388 -25.331 1.00 94.19 87 GLN A N 1
ATOM 675 C CA . GLN A 1 87 ? 11.444 -2.831 -25.462 1.00 94.19 87 GLN A CA 1
ATOM 676 C C . GLN A 1 87 ? 10.251 -3.238 -26.327 1.00 94.19 87 GLN A C 1
ATOM 678 O O . GLN A 1 87 ? 9.142 -2.723 -26.161 1.00 94.19 87 GLN A O 1
ATOM 683 N N . SER A 1 88 ? 10.466 -4.165 -27.264 1.00 94.19 88 SER A N 1
ATOM 684 C CA . SER A 1 88 ? 9.369 -4.799 -28.000 1.00 94.19 88 SER A CA 1
ATOM 685 C C . SER A 1 88 ? 8.764 -5.944 -27.192 1.00 94.19 88 SER A C 1
ATOM 687 O O . SER A 1 88 ? 9.416 -6.529 -26.325 1.00 94.19 88 SER A O 1
ATOM 689 N N . LYS A 1 89 ? 7.520 -6.321 -27.505 1.00 91.88 89 LYS A N 1
ATOM 690 C CA . LYS A 1 89 ? 6.839 -7.451 -26.849 1.00 91.88 89 LYS A CA 1
ATOM 691 C C . LYS A 1 89 ? 7.656 -8.751 -26.898 1.00 91.88 89 LYS A C 1
ATOM 693 O O . LYS A 1 89 ? 7.664 -9.508 -25.923 1.00 91.88 89 LYS A O 1
ATOM 698 N N . ASN A 1 90 ? 8.349 -8.982 -28.015 1.00 87.00 90 ASN A N 1
ATOM 699 C CA . ASN A 1 90 ? 9.132 -10.187 -28.273 1.00 87.00 90 ASN A CA 1
ATOM 700 C C . ASN A 1 90 ? 10.640 -10.017 -28.013 1.00 87.00 90 ASN A C 1
ATOM 702 O O . ASN A 1 90 ? 11.351 -11.020 -28.029 1.00 87.00 90 ASN A O 1
ATOM 706 N N . GLY A 1 91 ? 11.119 -8.814 -27.680 1.00 81.75 91 GLY A N 1
ATOM 707 C CA . GLY A 1 91 ? 12.539 -8.514 -27.437 1.00 81.75 91 GLY A CA 1
ATOM 708 C C . GLY A 1 91 ? 13.428 -8.567 -28.681 1.00 81.75 91 GLY A C 1
ATOM 709 O O . GLY A 1 91 ? 14.641 -8.653 -28.568 1.00 81.75 91 GLY A O 1
ATOM 710 N N . ASP A 1 92 ? 12.818 -8.510 -29.855 1.00 85.25 92 ASP A N 1
ATOM 711 C CA . ASP A 1 92 ? 13.421 -8.423 -31.185 1.00 85.25 92 ASP A CA 1
ATOM 712 C C . ASP A 1 92 ? 13.620 -6.969 -31.655 1.00 85.25 92 ASP A C 1
ATOM 714 O O . ASP A 1 92 ? 13.760 -6.699 -32.847 1.00 85.25 92 ASP A O 1
ATOM 718 N N . LEU A 1 93 ? 13.601 -6.007 -30.728 1.00 86.44 93 LEU A N 1
ATOM 719 C CA . LEU A 1 93 ? 13.753 -4.598 -31.062 1.00 86.44 93 LEU A CA 1
ATOM 720 C C . LEU A 1 93 ? 15.194 -4.300 -31.485 1.00 86.44 93 LEU A C 1
ATOM 722 O O . LEU A 1 93 ? 16.121 -4.434 -30.693 1.00 86.44 93 LEU A O 1
ATOM 726 N N . SER A 1 94 ? 15.362 -3.811 -32.711 1.00 85.00 94 SER A N 1
ATOM 727 C CA . SER A 1 94 ? 16.617 -3.246 -33.204 1.00 85.00 94 SER A CA 1
ATOM 728 C C . SER A 1 94 ? 16.348 -1.888 -33.843 1.00 85.00 94 SER A C 1
ATOM 730 O O . SER A 1 94 ? 15.509 -1.794 -34.742 1.00 85.00 94 SER A O 1
ATOM 732 N N . ILE A 1 95 ? 17.055 -0.843 -33.408 1.00 84.62 95 ILE A N 1
ATOM 733 C CA . ILE A 1 95 ? 16.928 0.498 -33.992 1.00 84.62 95 ILE A CA 1
ATOM 734 C C . ILE A 1 95 ? 18.068 0.720 -34.998 1.00 84.62 95 ILE A C 1
ATOM 736 O O . ILE A 1 95 ? 19.236 0.552 -34.639 1.00 84.62 95 ILE A O 1
ATOM 740 N N . PRO A 1 96 ? 17.780 1.101 -36.259 1.00 84.94 96 PRO A N 1
ATOM 741 C CA . PRO A 1 96 ? 18.823 1.399 -37.233 1.00 84.94 96 PRO A CA 1
ATOM 742 C C . PRO A 1 96 ? 19.739 2.534 -36.759 1.00 84.94 96 PRO A C 1
ATOM 744 O O . PRO A 1 96 ? 19.273 3.586 -36.325 1.00 84.94 96 PRO A O 1
ATOM 747 N N . ARG A 1 97 ? 21.057 2.364 -36.924 1.00 81.19 97 ARG A N 1
ATOM 748 C CA . ARG A 1 97 ? 22.067 3.352 -36.488 1.00 81.19 97 ARG A CA 1
ATOM 749 C C . ARG A 1 97 ? 21.878 4.745 -37.100 1.00 81.19 97 ARG A C 1
ATOM 751 O O . ARG A 1 97 ? 22.261 5.731 -36.479 1.00 81.19 97 ARG A O 1
ATOM 758 N N . VAL A 1 98 ? 21.293 4.826 -38.297 1.00 84.06 98 VAL A N 1
ATOM 759 C CA . VAL A 1 98 ? 20.978 6.099 -38.970 1.00 84.06 98 VAL A CA 1
ATOM 760 C C . VAL A 1 98 ? 20.005 6.927 -38.127 1.00 84.06 98 VAL A C 1
ATOM 762 O O . VAL A 1 98 ? 20.283 8.091 -37.861 1.00 84.06 98 VAL A O 1
ATOM 765 N N . VAL A 1 99 ? 18.950 6.296 -37.600 1.00 83.56 99 VAL A N 1
ATOM 766 C CA . VAL A 1 99 ? 17.935 6.948 -36.755 1.00 83.56 99 VAL A CA 1
ATOM 767 C C . VAL A 1 99 ? 18.549 7.446 -35.446 1.00 83.56 99 VAL A C 1
ATOM 769 O O . VAL A 1 99 ? 18.271 8.561 -35.016 1.00 83.56 99 VAL A O 1
ATOM 772 N N . LEU A 1 100 ? 19.434 6.654 -34.828 1.00 82.31 100 LEU A N 1
ATOM 773 C CA . LEU A 1 100 ? 20.132 7.056 -33.598 1.00 82.31 100 LEU A CA 1
ATOM 774 C C . LEU A 1 100 ? 21.027 8.284 -33.820 1.00 82.31 100 LEU A C 1
ATOM 776 O O . LEU A 1 100 ? 21.066 9.189 -32.985 1.00 82.31 100 LEU A O 1
ATOM 780 N N . ARG A 1 101 ? 21.719 8.336 -34.966 1.00 79.81 101 ARG A N 1
ATOM 781 C CA . ARG A 1 101 ? 22.576 9.465 -35.341 1.00 79.81 101 ARG A CA 1
ATOM 782 C C . ARG A 1 101 ? 21.757 10.729 -35.604 1.00 79.81 101 ARG A C 1
ATOM 784 O O . ARG A 1 101 ? 22.120 11.790 -35.104 1.00 79.81 101 ARG A O 1
ATOM 791 N N . GLU A 1 102 ? 20.655 10.615 -36.340 1.00 82.19 102 GLU A N 1
ATOM 792 C CA . GLU A 1 102 ? 19.735 11.731 -36.598 1.00 82.19 102 GLU A CA 1
ATOM 793 C C . GLU A 1 102 ? 19.120 12.269 -35.304 1.00 82.19 102 GLU A C 1
ATOM 795 O O . GLU A 1 102 ? 19.096 13.478 -35.100 1.00 82.19 102 GLU A O 1
ATOM 800 N N . ALA A 1 103 ? 18.724 11.386 -34.386 1.00 77.88 103 ALA A N 1
ATOM 801 C CA . ALA A 1 103 ? 18.153 11.768 -33.096 1.00 77.88 103 ALA A CA 1
ATOM 802 C C . ALA A 1 103 ? 19.183 12.304 -32.081 1.00 77.88 103 ALA A C 1
ATOM 804 O O . ALA A 1 103 ? 18.794 12.776 -31.017 1.00 77.88 103 ALA A O 1
ATOM 805 N N . HIS A 1 104 ? 20.487 12.221 -32.379 1.00 78.50 104 HIS A N 1
ATOM 806 C CA . HIS A 1 104 ? 21.578 12.587 -31.459 1.00 78.50 104 HIS A CA 1
ATOM 807 C C . HIS A 1 104 ? 21.512 11.802 -30.135 1.00 78.50 104 HIS A C 1
ATOM 809 O O . HIS A 1 104 ? 21.745 12.326 -29.041 1.00 78.50 104 HIS A O 1
ATOM 815 N N . VAL A 1 105 ? 21.186 10.513 -30.248 1.00 80.31 105 VAL A N 1
ATOM 816 C CA . VAL A 1 105 ? 20.999 9.598 -29.124 1.00 80.31 105 VAL A CA 1
ATOM 817 C C . VAL A 1 105 ? 22.076 8.519 -29.155 1.00 80.31 105 VAL A C 1
ATOM 819 O O . VAL A 1 105 ? 22.271 7.844 -30.166 1.00 80.31 105 VAL A O 1
ATOM 822 N N . ALA A 1 106 ? 22.753 8.316 -28.023 1.00 78.31 106 ALA A N 1
ATOM 823 C CA . ALA A 1 106 ? 23.667 7.196 -27.841 1.00 78.31 106 ALA A CA 1
ATOM 824 C C . ALA A 1 106 ? 22.942 6.013 -27.184 1.00 78.31 106 ALA A C 1
ATOM 826 O O . ALA A 1 106 ? 22.354 6.155 -26.109 1.00 78.31 106 ALA A O 1
ATOM 827 N N . GLU A 1 107 ? 23.021 4.840 -27.809 1.00 80.19 107 GLU A N 1
ATOM 828 C CA . GLU A 1 107 ? 22.620 3.577 -27.189 1.00 80.19 107 GLU A CA 1
ATOM 829 C C . GLU A 1 107 ? 23.706 3.127 -26.199 1.00 80.19 107 GLU A C 1
ATOM 831 O O . GLU A 1 107 ? 24.893 3.104 -26.532 1.00 80.19 107 GLU A O 1
ATOM 836 N N . ARG A 1 108 ? 23.316 2.790 -24.968 1.00 81.38 108 ARG A N 1
ATOM 837 C CA . ARG A 1 108 ? 24.219 2.308 -23.910 1.00 81.38 108 ARG A CA 1
ATOM 838 C C . ARG A 1 108 ? 23.573 1.150 -23.139 1.00 81.38 108 ARG A C 1
ATOM 840 O O . ARG A 1 108 ? 23.275 1.300 -21.953 1.00 81.38 108 ARG A O 1
ATOM 847 N N . PRO A 1 109 ? 23.360 -0.014 -23.779 1.00 72.56 109 PRO A N 1
ATOM 848 C CA . PRO A 1 109 ? 22.671 -1.137 -23.142 1.00 72.56 109 PRO A CA 1
ATOM 849 C C . PRO A 1 109 ? 23.491 -1.708 -21.972 1.00 72.56 109 PRO A C 1
ATOM 851 O O . PRO A 1 109 ? 22.937 -2.158 -20.973 1.00 72.56 109 PRO A O 1
ATOM 854 N N . GLU A 1 110 ? 24.820 -1.605 -22.058 1.00 81.69 110 GLU A N 1
ATOM 855 C CA . GLU A 1 110 ? 25.763 -2.113 -21.059 1.00 81.69 110 GLU A CA 1
ATOM 856 C C . GLU A 1 110 ? 25.765 -1.329 -19.736 1.00 81.69 110 GLU A C 1
ATOM 858 O O . GLU A 1 110 ? 26.160 -1.881 -18.711 1.00 81.69 110 GLU A O 1
ATOM 863 N N . PHE A 1 111 ? 25.330 -0.059 -19.730 1.00 87.75 111 PHE A N 1
ATOM 864 C CA . PHE A 1 111 ? 25.455 0.811 -18.552 1.00 87.75 111 PHE A CA 1
ATOM 865 C C . PHE A 1 111 ? 24.674 0.258 -17.352 1.00 87.75 111 PHE A C 1
ATOM 867 O O . PHE A 1 111 ? 25.232 0.089 -16.271 1.00 87.75 111 PHE A O 1
ATOM 874 N N . TYR A 1 112 ? 23.403 -0.097 -17.560 1.00 90.81 112 TYR A N 1
ATOM 875 C CA . TYR A 1 112 ? 22.574 -0.696 -16.512 1.00 90.81 112 TYR A CA 1
ATOM 876 C C . TYR A 1 112 ? 22.661 -2.216 -16.454 1.00 90.81 112 TYR A C 1
ATOM 878 O O . TYR A 1 112 ? 22.515 -2.776 -15.367 1.00 90.81 112 TYR A O 1
ATOM 886 N N . ARG A 1 113 ? 22.956 -2.881 -17.581 1.00 88.50 113 ARG A N 1
ATOM 887 C CA . ARG A 1 113 ? 23.182 -4.333 -17.616 1.00 88.50 113 ARG A CA 1
ATOM 888 C C . ARG A 1 113 ? 24.292 -4.751 -16.648 1.00 88.50 113 ARG A C 1
ATOM 890 O O . ARG A 1 113 ? 24.121 -5.728 -15.926 1.00 88.50 113 ARG A O 1
ATOM 897 N N . ASN A 1 114 ? 25.382 -3.983 -16.597 1.00 88.81 114 ASN A N 1
ATOM 898 C CA . ASN A 1 114 ? 26.560 -4.283 -15.777 1.00 88.81 114 ASN A CA 1
ATOM 899 C C . ASN A 1 114 ? 26.571 -3.544 -14.427 1.00 88.81 114 ASN A C 1
ATOM 901 O O . ASN A 1 114 ? 27.589 -3.534 -13.733 1.00 88.81 114 ASN A O 1
ATOM 905 N N . SER A 1 115 ? 25.460 -2.907 -14.043 1.00 90.19 115 SER A N 1
ATOM 906 C CA . SER A 1 115 ? 25.371 -2.175 -12.779 1.00 90.19 115 SER A CA 1
ATOM 907 C C . SER A 1 115 ? 25.474 -3.131 -11.586 1.00 90.19 115 SER A C 1
ATOM 909 O O . SER A 1 115 ? 24.666 -4.044 -11.425 1.00 90.19 115 SER A O 1
ATOM 911 N N . ALA A 1 116 ? 26.449 -2.894 -10.705 1.00 90.50 116 ALA A N 1
ATOM 912 C CA . ALA A 1 116 ? 26.590 -3.615 -9.436 1.00 90.50 116 ALA A CA 1
ATOM 913 C C . ALA A 1 116 ? 25.668 -3.064 -8.324 1.00 90.50 116 ALA A C 1
ATOM 915 O O . ALA A 1 116 ? 25.682 -3.552 -7.187 1.00 90.50 116 ALA A O 1
ATOM 916 N N . ILE A 1 117 ? 24.878 -2.024 -8.618 1.00 92.06 117 ILE A N 1
ATOM 917 C CA . ILE A 1 117 ? 23.990 -1.386 -7.647 1.00 92.06 117 ILE A CA 1
ATOM 918 C C . ILE A 1 117 ? 22.820 -2.327 -7.360 1.00 92.06 117 ILE A C 1
ATOM 920 O O . ILE A 1 117 ? 21.949 -2.531 -8.202 1.00 92.06 117 ILE A O 1
ATOM 924 N N . LYS A 1 118 ? 22.755 -2.880 -6.142 1.00 92.06 118 LYS A N 1
ATOM 925 C CA . LYS A 1 118 ? 21.569 -3.652 -5.737 1.00 92.06 118 LYS A CA 1
ATOM 926 C C . LYS A 1 118 ? 20.378 -2.719 -5.556 1.00 92.06 118 LYS A C 1
ATOM 928 O O . LYS A 1 118 ? 20.501 -1.713 -4.849 1.00 92.06 118 LYS A O 1
ATOM 933 N N . VAL A 1 119 ? 19.251 -3.102 -6.137 1.00 94.69 119 VAL A N 1
ATOM 934 C CA . VAL A 1 119 ? 17.983 -2.378 -6.092 1.00 94.69 119 VAL A CA 1
ATOM 935 C C . VAL A 1 119 ? 16.850 -3.355 -5.804 1.00 94.69 119 VAL A C 1
ATOM 937 O O . VAL A 1 119 ? 16.887 -4.492 -6.271 1.00 94.69 119 VAL A O 1
ATOM 940 N N . ASP A 1 120 ? 15.851 -2.904 -5.057 1.00 95.69 120 ASP A N 1
ATOM 941 C CA . ASP A 1 120 ? 14.598 -3.623 -4.862 1.00 95.69 120 ASP A CA 1
ATOM 942 C C . ASP A 1 120 ? 13.585 -3.130 -5.892 1.00 95.69 120 ASP A C 1
ATOM 944 O O . ASP A 1 120 ? 13.394 -1.923 -6.077 1.00 95.69 120 ASP A O 1
ATOM 948 N N . LEU A 1 121 ? 12.950 -4.068 -6.585 1.00 95.50 121 LEU A N 1
ATOM 949 C CA . LEU A 1 121 ? 12.018 -3.779 -7.670 1.00 95.50 121 LEU A CA 1
ATOM 950 C C . LEU A 1 121 ? 10.691 -3.288 -7.096 1.00 95.50 121 LEU A C 1
ATOM 952 O O . LEU A 1 121 ? 10.214 -3.828 -6.098 1.00 95.50 121 LEU A O 1
ATOM 956 N N . SER A 1 122 ? 10.115 -2.252 -7.707 1.00 95.25 122 SER A N 1
ATOM 957 C CA . SER A 1 122 ? 8.782 -1.794 -7.321 1.00 95.25 122 SER A CA 1
ATOM 958 C C . SER A 1 122 ? 7.744 -2.778 -7.841 1.00 95.25 122 SER A C 1
ATOM 960 O O . SER A 1 122 ? 7.727 -3.095 -9.031 1.00 95.25 122 SER A O 1
ATOM 962 N N . THR A 1 123 ? 6.873 -3.230 -6.956 1.00 94.44 123 THR A N 1
ATOM 963 C CA . THR A 1 123 ? 5.731 -4.095 -7.272 1.00 94.44 123 THR A CA 1
ATOM 964 C C . THR A 1 123 ? 4.448 -3.418 -6.815 1.00 94.44 123 THR A C 1
ATOM 966 O O . THR A 1 123 ? 4.510 -2.423 -6.096 1.00 94.44 123 THR A O 1
ATOM 969 N N . ASP A 1 124 ? 3.287 -3.954 -7.170 1.00 91.44 124 ASP A N 1
ATOM 970 C CA . ASP A 1 124 ? 2.006 -3.428 -6.668 1.00 91.44 124 ASP A CA 1
ATOM 971 C C . ASP A 1 124 ? 1.888 -3.505 -5.131 1.00 91.44 124 ASP A C 1
ATOM 973 O O . ASP A 1 124 ? 1.312 -2.624 -4.496 1.00 91.44 124 ASP A O 1
ATOM 977 N N . ASP A 1 125 ? 2.510 -4.514 -4.511 1.00 93.31 125 ASP A N 1
ATOM 978 C CA . ASP A 1 125 ? 2.639 -4.619 -3.050 1.00 93.31 125 ASP A CA 1
ATOM 979 C C . ASP A 1 125 ? 3.625 -3.590 -2.467 1.00 93.31 125 ASP A C 1
ATOM 981 O O . ASP A 1 125 ? 3.489 -3.147 -1.328 1.00 93.31 125 ASP A O 1
ATOM 985 N N . TRP A 1 126 ? 4.641 -3.193 -3.234 1.00 94.06 126 TRP A N 1
ATOM 986 C CA . TRP A 1 126 ? 5.665 -2.252 -2.788 1.00 94.06 126 TRP A CA 1
ATOM 987 C C . TRP A 1 126 ? 5.986 -1.219 -3.880 1.00 94.06 126 TRP A C 1
ATOM 989 O O . TRP A 1 126 ? 7.037 -1.282 -4.528 1.00 94.06 126 TRP A O 1
ATOM 999 N N . PRO A 1 127 ? 5.090 -0.243 -4.107 1.00 91.69 127 PRO A N 1
ATOM 1000 C CA . PRO A 1 127 ? 5.189 0.677 -5.234 1.00 91.69 127 PRO A CA 1
ATOM 1001 C C . PRO A 1 127 ? 6.024 1.908 -4.861 1.00 91.69 127 PRO A C 1
ATOM 1003 O O . PRO A 1 127 ? 5.523 3.027 -4.771 1.00 91.69 127 PRO A O 1
ATOM 1006 N N . PHE A 1 128 ? 7.317 1.714 -4.588 1.00 90.62 128 PHE A N 1
ATOM 1007 C CA . PHE A 1 128 ? 8.225 2.794 -4.182 1.00 90.62 128 PHE A CA 1
ATOM 1008 C C . PHE A 1 128 ? 9.329 3.016 -5.216 1.00 90.62 128 PHE A C 1
ATOM 1010 O O . PHE A 1 128 ? 10.480 2.628 -5.012 1.00 90.62 128 PHE A O 1
ATOM 1017 N N . LEU A 1 129 ? 8.995 3.669 -6.335 1.00 90.81 129 LEU A N 1
ATOM 1018 C CA . LEU A 1 129 ? 9.937 3.927 -7.432 1.00 90.81 129 LEU A CA 1
ATOM 1019 C C . LEU A 1 129 ? 11.207 4.658 -6.965 1.00 90.81 129 LEU A C 1
ATOM 1021 O O . LEU A 1 129 ? 12.317 4.195 -7.221 1.00 90.81 129 LEU A O 1
ATOM 1025 N N . TYR A 1 130 ? 11.038 5.756 -6.227 1.00 89.00 130 TYR A N 1
ATOM 1026 C CA . TYR A 1 130 ? 12.133 6.623 -5.775 1.00 89.00 130 TYR A CA 1
ATOM 1027 C C . TYR A 1 130 ? 12.969 6.056 -4.628 1.00 89.00 130 TYR A C 1
ATOM 1029 O O . TYR A 1 130 ? 13.941 6.683 -4.212 1.00 89.00 130 TYR A O 1
ATOM 1037 N N . MET A 1 131 ? 12.603 4.888 -4.103 1.00 89.69 131 MET A N 1
ATOM 1038 C CA . MET A 1 131 ? 13.355 4.201 -3.065 1.00 89.69 131 MET A CA 1
ATOM 1039 C C . MET A 1 131 ? 14.141 3.056 -3.714 1.00 89.69 131 MET A C 1
ATOM 1041 O O . MET A 1 131 ? 13.546 2.036 -4.060 1.00 89.69 131 MET A O 1
ATOM 1045 N N . PRO A 1 132 ? 15.471 3.173 -3.895 1.00 89.56 132 PRO A N 1
ATOM 1046 C CA . PRO A 1 132 ? 16.238 2.117 -4.548 1.00 89.56 132 PRO A CA 1
ATOM 1047 C C . PRO A 1 132 ? 16.251 0.811 -3.758 1.00 89.56 132 PRO A C 1
ATOM 1049 O O . PRO A 1 132 ? 16.371 -0.246 -4.361 1.00 89.56 132 PRO A O 1
ATOM 1052 N N . ARG A 1 133 ? 16.133 0.868 -2.425 1.00 92.25 133 ARG A N 1
ATOM 1053 C CA . ARG A 1 133 ? 16.081 -0.304 -1.540 1.00 92.25 133 ARG A CA 1
ATOM 1054 C C . ARG A 1 133 ? 15.087 -0.110 -0.410 1.00 92.25 133 ARG A C 1
ATOM 1056 O O . ARG A 1 133 ? 14.981 1.001 0.099 1.00 92.25 133 ARG A O 1
ATOM 1063 N N . ARG A 1 134 ? 14.461 -1.194 0.037 1.00 92.88 134 ARG A N 1
ATOM 1064 C CA . ARG A 1 134 ? 13.589 -1.270 1.215 1.00 92.88 134 ARG A CA 1
ATOM 1065 C C . ARG A 1 134 ? 14.363 -0.864 2.465 1.00 92.88 134 ARG A C 1
ATOM 1067 O O . ARG A 1 134 ? 15.142 -1.639 3.017 1.00 92.88 134 ARG A O 1
ATOM 1074 N N . VAL A 1 135 ? 14.165 0.372 2.905 1.00 91.44 135 VAL A N 1
ATOM 1075 C CA . VAL A 1 135 ? 14.776 0.935 4.114 1.00 91.44 135 VAL A CA 1
ATOM 1076 C C . VAL A 1 135 ? 13.793 1.884 4.783 1.00 91.44 135 VAL A C 1
ATOM 1078 O O . VAL A 1 135 ? 12.912 2.426 4.126 1.00 91.44 135 VAL A O 1
ATOM 1081 N N . TYR A 1 136 ? 13.971 2.140 6.077 1.00 88.81 136 TYR A N 1
ATOM 1082 C CA . TYR A 1 136 ? 13.305 3.258 6.741 1.00 88.81 136 TYR A CA 1
ATOM 1083 C C . TYR A 1 136 ? 14.171 4.514 6.596 1.00 88.81 136 TYR A C 1
ATOM 1085 O O . TYR A 1 136 ? 15.260 4.555 7.177 1.00 88.81 136 TYR A O 1
ATOM 1093 N N . PRO A 1 137 ? 13.747 5.542 5.835 1.00 87.81 137 PRO A N 1
ATOM 1094 C CA . PRO A 1 137 ? 14.518 6.771 5.734 1.00 87.81 137 PRO A CA 1
ATOM 1095 C C . PRO A 1 137 ? 14.627 7.427 7.112 1.00 87.81 137 PRO A C 1
ATOM 1097 O O . PRO A 1 137 ? 13.620 7.671 7.776 1.00 87.81 137 PRO A O 1
ATOM 1100 N N . VAL A 1 138 ? 15.850 7.740 7.543 1.00 89.19 138 VAL A N 1
ATOM 1101 C CA . VAL A 1 138 ? 16.103 8.296 8.885 1.00 89.19 138 VAL A CA 1
ATOM 1102 C C . VAL A 1 138 ? 15.333 9.599 9.103 1.00 89.19 138 VAL A C 1
ATOM 1104 O O . VAL A 1 138 ? 14.762 9.802 10.170 1.00 89.19 138 VAL A O 1
ATOM 1107 N N . SER A 1 139 ? 15.246 10.451 8.078 1.00 87.81 139 SER A N 1
ATOM 1108 C CA . SER A 1 139 ? 14.466 11.693 8.128 1.00 87.81 139 SER A CA 1
ATOM 1109 C C . SER A 1 139 ? 12.991 11.449 8.461 1.00 87.81 139 SER A C 1
ATOM 1111 O O . SER A 1 139 ? 12.422 12.179 9.268 1.00 87.81 139 SER A O 1
ATOM 1113 N N . TYR A 1 140 ? 12.389 10.392 7.909 1.00 85.81 140 TYR A N 1
ATOM 1114 C CA . TYR A 1 140 ? 11.013 10.004 8.216 1.00 85.81 140 TYR A CA 1
ATOM 1115 C C . TYR A 1 140 ? 10.892 9.503 9.655 1.00 85.81 140 TYR A C 1
ATOM 1117 O O . TYR A 1 140 ? 10.002 9.946 10.373 1.00 85.81 140 TYR A O 1
ATOM 1125 N N . LEU A 1 141 ? 11.811 8.645 10.112 1.00 89.31 141 LEU A N 1
ATOM 1126 C CA . LEU A 1 141 ? 11.807 8.147 11.494 1.00 89.31 141 LEU A CA 1
ATOM 1127 C C . LEU A 1 141 ? 11.908 9.279 12.525 1.00 89.31 141 LEU A C 1
ATOM 1129 O O . LEU A 1 141 ? 11.220 9.236 13.542 1.00 89.31 141 LEU A O 1
ATOM 1133 N N . VAL A 1 142 ? 12.718 10.306 12.251 1.00 92.31 142 VAL A N 1
ATOM 1134 C CA . VAL A 1 142 ? 12.829 11.491 13.114 1.00 92.31 142 VAL A CA 1
ATOM 1135 C C . VAL A 1 142 ? 11.494 12.230 13.195 1.00 92.31 142 VAL A C 1
ATOM 1137 O O . VAL A 1 142 ? 11.018 12.502 14.294 1.00 92.31 142 VAL A O 1
ATOM 1140 N N . VAL A 1 143 ? 10.856 12.517 12.056 1.00 90.31 143 VAL A N 1
ATOM 1141 C CA . VAL A 1 143 ? 9.564 13.224 12.030 1.00 90.31 143 VAL A CA 1
ATOM 1142 C C . VAL A 1 143 ? 8.467 12.406 12.716 1.00 90.31 143 VAL A C 1
ATOM 1144 O O . VAL A 1 143 ? 7.734 12.947 13.541 1.00 90.31 143 VAL A O 1
ATOM 1147 N N . LEU A 1 144 ? 8.383 11.100 12.449 1.00 89.06 144 LEU A N 1
ATOM 1148 C CA . LEU A 1 144 ? 7.421 10.205 13.102 1.00 89.06 144 LEU A CA 1
ATOM 1149 C C . LEU A 1 144 ? 7.653 10.136 14.618 1.00 89.06 144 LEU A C 1
ATOM 1151 O O . LEU A 1 144 ? 6.697 10.188 15.392 1.00 89.06 144 LEU A O 1
ATOM 1155 N N . GLY A 1 145 ? 8.916 10.086 15.047 1.00 92.00 145 GLY A N 1
ATOM 1156 C CA . GLY A 1 145 ? 9.295 10.144 16.456 1.00 92.00 145 GLY A CA 1
ATOM 1157 C C . GLY A 1 145 ? 8.875 11.454 17.124 1.00 92.00 145 GLY A C 1
ATOM 1158 O O . GLY A 1 145 ? 8.333 11.425 18.225 1.00 92.00 145 GLY A O 1
ATOM 1159 N N . LEU A 1 146 ? 9.050 12.595 16.448 1.00 92.62 146 LEU A N 1
ATOM 1160 C CA . LEU A 1 146 ? 8.596 13.900 16.940 1.00 92.62 146 LEU A CA 1
ATOM 1161 C C . LEU A 1 146 ? 7.068 13.979 17.044 1.00 92.62 146 LEU A C 1
ATOM 1163 O O . LEU A 1 146 ? 6.559 14.503 18.032 1.00 92.62 146 LEU A O 1
ATOM 1167 N N . ILE A 1 147 ? 6.336 13.426 16.071 1.00 90.00 147 ILE A N 1
ATOM 1168 C CA . ILE A 1 147 ? 4.868 13.358 16.111 1.00 90.00 147 ILE A CA 1
ATOM 1169 C C . ILE A 1 147 ? 4.406 12.497 17.293 1.00 90.00 147 ILE A C 1
ATOM 1171 O O . ILE A 1 147 ? 3.532 12.925 18.047 1.00 90.00 147 ILE A O 1
ATOM 1175 N N . LEU A 1 148 ? 5.009 11.322 17.510 1.00 89.50 148 LEU A N 1
ATOM 1176 C CA . LEU A 1 148 ? 4.701 10.466 18.665 1.00 89.50 148 LEU A CA 1
ATOM 1177 C C . LEU A 1 148 ? 5.026 11.148 19.990 1.00 89.50 148 LEU A C 1
ATOM 1179 O O . LEU A 1 148 ? 4.209 11.116 20.911 1.00 89.50 148 LEU A O 1
ATOM 1183 N N . LEU A 1 149 ? 6.195 11.783 20.082 1.00 91.38 149 LEU A N 1
ATOM 1184 C CA . LEU A 1 149 ? 6.611 12.518 21.270 1.00 91.38 149 LEU A CA 1
ATOM 1185 C C . LEU A 1 149 ? 5.604 13.624 21.588 1.00 91.38 149 LEU A C 1
ATOM 1187 O O . LEU A 1 149 ? 5.110 13.692 22.710 1.00 91.38 149 LEU A O 1
ATOM 1191 N N . LEU A 1 150 ? 5.257 14.453 20.600 1.00 90.19 150 LEU A N 1
ATOM 1192 C CA . LEU A 1 150 ? 4.286 15.530 20.763 1.00 90.19 150 LEU A CA 1
ATOM 1193 C C . LEU A 1 150 ? 2.916 14.982 21.179 1.00 90.19 150 LEU A C 1
ATOM 1195 O O . LEU A 1 150 ? 2.303 15.510 22.102 1.00 90.19 150 LEU A O 1
ATOM 1199 N N . THR A 1 151 ? 2.472 13.889 20.558 1.00 85.94 151 THR A N 1
ATOM 1200 C CA . THR A 1 151 ? 1.221 13.201 20.907 1.00 85.94 151 THR A CA 1
ATOM 1201 C C . THR A 1 151 ? 1.212 12.783 22.373 1.00 85.94 151 THR A C 1
ATOM 1203 O O . THR A 1 151 ? 0.260 13.072 23.096 1.00 85.94 151 THR A O 1
ATOM 1206 N N . PHE A 1 152 ? 2.289 12.144 22.836 1.00 84.62 152 PHE A N 1
ATOM 1207 C CA . PHE A 1 152 ? 2.402 11.679 24.214 1.00 84.62 152 PHE A CA 1
ATOM 1208 C C . PHE A 1 152 ? 2.503 12.840 25.212 1.00 84.62 152 PHE A C 1
ATOM 1210 O O . PHE A 1 152 ? 1.866 12.802 26.262 1.00 84.62 152 PHE A O 1
ATOM 1217 N N . VAL A 1 153 ? 3.249 13.897 24.876 1.00 87.62 153 VAL A N 1
ATOM 1218 C CA . VAL A 1 153 ? 3.379 15.106 25.707 1.00 87.62 153 VAL A CA 1
ATOM 1219 C C . VAL A 1 153 ? 2.036 15.815 25.856 1.00 87.62 153 VAL A C 1
ATOM 1221 O O . VAL A 1 153 ? 1.659 16.166 26.974 1.00 87.62 153 VAL A O 1
ATOM 1224 N N . LEU A 1 154 ? 1.293 16.002 24.760 1.00 85.12 154 LEU A N 1
ATOM 1225 C CA . LEU A 1 154 ? -0.039 16.610 24.791 1.00 85.12 154 LEU A CA 1
ATOM 1226 C C . LEU A 1 154 ? -1.019 15.738 25.577 1.00 85.12 154 LEU A C 1
ATOM 1228 O O . LEU A 1 154 ? -1.746 16.249 26.427 1.00 85.12 154 LEU A O 1
ATOM 1232 N N . TYR A 1 155 ? -0.989 14.423 25.363 1.00 80.19 155 TYR A N 1
ATOM 1233 C CA . TYR A 1 155 ? -1.801 13.485 26.129 1.00 80.19 155 TYR A CA 1
ATOM 1234 C C . TYR A 1 155 ? -1.520 13.592 27.636 1.00 80.19 155 TYR A C 1
ATOM 1236 O O . TYR A 1 155 ? -2.445 13.777 28.425 1.00 80.19 155 TYR A O 1
ATOM 1244 N N . ALA A 1 156 ? -0.246 13.566 28.036 1.00 81.31 156 ALA A N 1
ATOM 1245 C CA . ALA A 1 156 ? 0.163 13.655 29.436 1.00 81.31 156 ALA A CA 1
ATOM 1246 C C . ALA A 1 156 ? -0.132 15.026 30.073 1.00 81.31 156 ALA A C 1
ATOM 1248 O O . ALA A 1 156 ? -0.379 15.102 31.275 1.00 81.31 156 ALA A O 1
ATOM 1249 N N . SER A 1 157 ? -0.108 16.103 29.282 1.00 81.69 157 SER A N 1
ATOM 1250 C CA . SER A 1 157 ? -0.279 17.478 29.770 1.00 81.69 157 SER A CA 1
ATOM 1251 C C . SER A 1 157 ? -1.748 17.897 29.888 1.00 81.69 157 SER A C 1
ATOM 1253 O O . SER A 1 157 ? -2.103 18.622 30.815 1.00 81.69 157 SER A O 1
ATOM 1255 N N . PHE A 1 158 ? -2.615 17.452 28.971 1.00 72.06 158 PHE A N 1
ATOM 1256 C CA . PHE A 1 158 ? -4.021 17.877 28.921 1.00 72.06 158 PHE A CA 1
ATOM 1257 C C . PHE A 1 158 ? -4.987 16.926 29.639 1.00 72.06 158 PHE A C 1
ATOM 1259 O O . PHE A 1 158 ? -6.071 17.354 30.041 1.00 72.06 158 PHE A O 1
ATOM 1266 N N . PHE A 1 159 ? -4.616 15.662 29.865 1.00 67.69 159 PHE A N 1
ATOM 1267 C CA . PHE A 1 159 ? -5.489 14.701 30.539 1.00 67.69 159 PHE A CA 1
ATOM 1268 C C . PHE A 1 159 ? -5.082 14.494 31.999 1.00 67.69 159 PHE A C 1
ATOM 1270 O O . PHE A 1 159 ? -4.152 13.766 32.329 1.00 67.69 159 PHE A O 1
ATOM 1277 N N . ARG A 1 160 ? -5.846 15.122 32.901 1.00 60.22 160 ARG A N 1
ATOM 1278 C CA . ARG A 1 160 ? -5.730 14.939 34.361 1.00 60.22 160 ARG A CA 1
ATOM 1279 C C . ARG A 1 160 ? -6.108 13.531 34.835 1.00 60.22 160 ARG A C 1
ATOM 1281 O O . ARG A 1 160 ? -5.729 13.138 35.938 1.00 60.22 160 ARG A O 1
ATOM 1288 N N . GLU A 1 161 ? -6.866 12.778 34.040 1.00 65.75 161 GLU A N 1
ATOM 1289 C CA . GLU A 1 161 ? -7.252 11.405 34.367 1.00 65.75 161 GLU A CA 1
ATOM 1290 C C . GLU A 1 161 ? -6.177 10.413 33.920 1.00 65.75 161 GLU A C 1
ATOM 1292 O O . GLU A 1 161 ? -5.786 10.389 32.756 1.00 65.75 161 GLU A O 1
ATOM 1297 N N . ARG A 1 162 ? -5.713 9.560 34.842 1.00 64.75 162 ARG A N 1
ATOM 1298 C CA . ARG A 1 162 ? -4.720 8.531 34.513 1.00 64.75 162 ARG A CA 1
ATOM 1299 C C . ARG A 1 162 ? -5.322 7.475 33.575 1.00 64.75 162 ARG A C 1
ATOM 1301 O O . ARG A 1 162 ? -6.441 7.023 33.840 1.00 64.75 162 ARG A O 1
ATOM 1308 N N . PRO A 1 163 ? -4.585 7.027 32.541 1.00 64.00 163 PRO A N 1
ATOM 1309 C CA . PRO A 1 163 ? -5.017 5.923 31.696 1.00 64.00 163 PRO A CA 1
ATOM 1310 C C . PRO A 1 163 ? -5.274 4.682 32.551 1.00 64.00 163 PRO A C 1
ATOM 1312 O O . PRO A 1 163 ? -4.425 4.267 33.342 1.00 64.00 163 PRO A O 1
ATOM 1315 N N . LYS A 1 164 ? -6.456 4.086 32.396 1.00 75.56 164 LYS A N 1
ATOM 1316 C CA . LYS A 1 164 ? -6.754 2.771 32.962 1.00 75.56 164 LYS A CA 1
ATOM 1317 C C . LYS A 1 164 ? -6.375 1.705 31.947 1.00 75.56 164 LYS A C 1
ATOM 1319 O O . LYS A 1 164 ? -6.735 1.811 30.777 1.00 75.56 164 LYS A O 1
ATOM 1324 N N . PHE A 1 165 ? -5.727 0.638 32.409 1.00 76.56 165 PHE A N 1
ATOM 1325 C CA . PHE A 1 165 ? -5.420 -0.523 31.568 1.00 76.56 165 PHE A CA 1
ATOM 1326 C C . PHE A 1 165 ? -6.679 -1.165 30.962 1.00 76.56 165 PHE A C 1
ATOM 1328 O O . PHE A 1 165 ? -6.611 -1.719 29.870 1.00 76.56 165 PHE A O 1
ATOM 1335 N N . SER A 1 166 ? -7.847 -0.996 31.596 1.00 79.81 166 SER A N 1
ATOM 1336 C CA . SER A 1 166 ? -9.139 -1.424 31.046 1.00 79.81 166 SER A CA 1
ATOM 1337 C C . SER A 1 166 ? -9.524 -0.736 29.733 1.00 79.81 166 SER A C 1
ATOM 1339 O O . SER A 1 166 ? -10.343 -1.275 28.999 1.00 79.81 166 SER A O 1
ATOM 1341 N N . HIS A 1 167 ? -8.927 0.415 29.394 1.00 87.38 167 HIS A N 1
ATOM 1342 C CA . HIS A 1 167 ? -9.204 1.130 28.143 1.00 87.38 167 HIS A CA 1
ATOM 1343 C C . HIS A 1 167 ? -8.262 0.730 26.990 1.00 87.38 167 HIS A C 1
ATOM 1345 O O . HIS A 1 167 ? -8.422 1.226 25.875 1.00 87.38 167 HIS A O 1
ATOM 1351 N N . LEU A 1 168 ? -7.302 -0.179 27.217 1.00 91.00 168 LEU A N 1
ATOM 1352 C CA . LEU A 1 168 ? -6.410 -0.696 26.169 1.00 91.00 168 LEU A CA 1
ATOM 1353 C C . LEU A 1 168 ? -7.126 -1.240 24.918 1.00 91.00 168 LEU A C 1
ATOM 1355 O O . LEU A 1 168 ? -6.618 -0.984 23.824 1.00 91.00 168 LEU A O 1
ATOM 1359 N N . PRO A 1 169 ? -8.292 -1.917 25.009 1.00 93.69 169 PRO A N 1
ATOM 1360 C CA . PRO A 1 169 ? -9.007 -2.370 23.817 1.00 93.69 169 PRO A CA 1
ATOM 1361 C C . PRO A 1 169 ? -9.320 -1.225 22.851 1.00 93.69 169 PRO A C 1
ATOM 1363 O O . PRO A 1 169 ? -9.185 -1.390 21.643 1.00 93.69 169 PRO A O 1
ATOM 1366 N N . PHE A 1 170 ? -9.663 -0.043 23.372 1.00 94.50 170 PHE A N 1
ATOM 1367 C CA . PHE A 1 170 ? -9.976 1.133 22.561 1.00 94.50 170 PHE A CA 1
ATOM 1368 C C . PHE A 1 170 ? -8.746 1.714 21.865 1.00 94.50 170 PHE A C 1
ATOM 1370 O O . PHE A 1 170 ? -8.854 2.150 20.727 1.00 94.50 170 PHE A O 1
ATOM 1377 N N . PHE A 1 171 ? -7.566 1.660 22.489 1.00 95.19 171 PHE A N 1
ATOM 1378 C CA . PHE A 1 171 ? -6.319 2.035 21.815 1.00 95.19 171 PHE A CA 1
ATOM 1379 C C . PHE A 1 171 ? -6.047 1.141 20.608 1.00 95.19 171 PHE A C 1
ATOM 1381 O O . PHE A 1 171 ? -5.775 1.629 19.516 1.00 95.19 171 PHE A O 1
ATOM 1388 N N . PHE A 1 172 ? -6.151 -0.175 20.780 1.00 97.44 172 PHE A N 1
ATOM 1389 C CA . PHE A 1 172 ? -5.888 -1.104 19.686 1.00 97.44 172 PHE A CA 1
ATOM 1390 C C . PHE A 1 172 ? -6.968 -1.062 18.600 1.00 97.44 172 PHE A C 1
ATOM 1392 O O . PHE A 1 172 ? -6.632 -1.159 17.422 1.00 97.44 172 PHE A O 1
ATOM 1399 N N . LEU A 1 173 ? -8.238 -0.851 18.970 1.00 96.56 173 LEU A N 1
ATOM 1400 C CA . LEU A 1 173 ? -9.319 -0.598 18.012 1.00 96.56 173 LEU A CA 1
ATOM 1401 C C . LEU A 1 173 ? -9.053 0.668 17.197 1.00 96.56 173 LEU A C 1
ATOM 1403 O O . LEU A 1 173 ? -9.146 0.613 15.976 1.00 96.56 173 LEU A O 1
ATOM 1407 N N . GLY A 1 174 ? -8.654 1.769 17.839 1.00 96.69 174 GLY A N 1
ATOM 1408 C CA . GLY A 1 174 ? -8.294 3.008 17.150 1.00 96.69 174 GLY A CA 1
ATOM 1409 C C . GLY A 1 174 ? -7.091 2.836 16.225 1.00 96.69 174 GLY A C 1
ATOM 1410 O O . GLY A 1 174 ? -7.129 3.269 15.075 1.00 96.69 174 GLY A O 1
ATOM 1411 N N . ALA A 1 175 ? -6.048 2.141 16.691 1.00 97.62 175 ALA A N 1
ATOM 1412 C CA . ALA A 1 175 ? -4.865 1.842 15.888 1.00 97.62 175 ALA A CA 1
ATOM 1413 C C . ALA A 1 175 ? -5.207 0.993 14.659 1.00 97.62 175 ALA A C 1
ATOM 1415 O O . ALA A 1 175 ? -4.784 1.314 13.550 1.00 97.62 175 ALA A O 1
ATOM 1416 N N . GLY A 1 176 ? -5.997 -0.068 14.845 1.00 97.50 176 GLY A N 1
ATOM 1417 C CA . GLY A 1 176 ? -6.459 -0.922 13.757 1.00 97.50 176 GLY A CA 1
ATOM 1418 C C . GLY A 1 176 ? -7.382 -0.184 12.789 1.00 97.50 176 GLY A C 1
ATOM 1419 O O . GLY A 1 176 ? -7.263 -0.376 11.581 1.00 97.50 176 GLY A O 1
ATOM 1420 N N . PHE A 1 177 ? -8.272 0.676 13.294 1.00 96.25 177 PHE A N 1
ATOM 1421 C CA . PHE A 1 177 ? -9.193 1.461 12.474 1.00 96.25 177 PHE A CA 1
ATOM 1422 C C . PHE A 1 177 ? -8.422 2.405 11.554 1.00 96.25 177 PHE A C 1
ATOM 1424 O O . PHE A 1 177 ? -8.575 2.313 10.340 1.00 96.25 177 PHE A O 1
ATOM 1431 N N . MET A 1 178 ? -7.538 3.235 12.121 1.00 95.88 178 MET A N 1
ATOM 1432 C CA . MET A 1 178 ? -6.758 4.198 11.341 1.00 95.88 178 MET A CA 1
ATOM 1433 C C . MET A 1 178 ? -5.843 3.497 10.333 1.00 95.88 178 MET A C 1
ATOM 1435 O O . MET A 1 178 ? -5.772 3.912 9.182 1.00 95.88 178 MET A O 1
ATOM 1439 N N . LEU A 1 179 ? -5.182 2.404 10.734 1.00 96.50 179 LEU A N 1
ATOM 1440 C CA . LEU A 1 179 ? -4.307 1.643 9.840 1.00 96.50 179 LEU A CA 1
ATOM 1441 C C . LEU A 1 179 ? -5.073 1.056 8.644 1.00 96.50 179 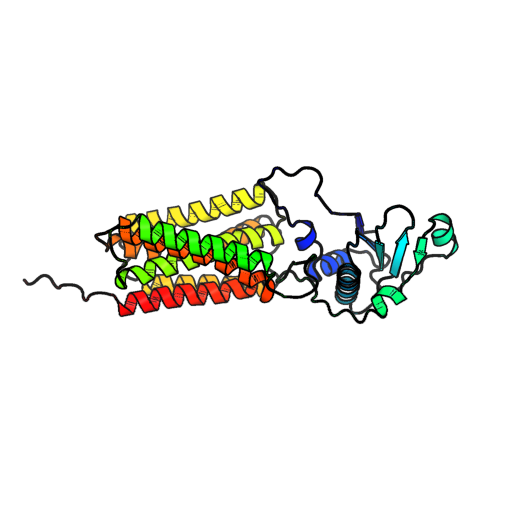LEU A C 1
ATOM 1443 O O . LEU A 1 179 ? -4.587 1.098 7.516 1.00 96.50 179 LEU A O 1
ATOM 1447 N N . VAL A 1 180 ? -6.255 0.480 8.882 1.00 96.19 180 VAL A N 1
ATOM 1448 C CA . VAL A 1 180 ? -7.079 -0.087 7.806 1.00 96.19 180 VAL A CA 1
ATOM 1449 C C . VAL A 1 180 ? -7.661 1.016 6.922 1.00 96.19 180 VAL A C 1
ATOM 1451 O O . VAL A 1 180 ? -7.699 0.843 5.707 1.00 96.19 180 VAL A O 1
ATOM 1454 N N . GLU A 1 181 ? -8.076 2.143 7.501 1.00 94.38 181 GLU A N 1
ATOM 1455 C CA . GLU A 1 181 ? -8.558 3.317 6.768 1.00 94.38 181 GLU A CA 1
ATOM 1456 C C . GLU A 1 181 ? -7.503 3.851 5.797 1.00 94.38 181 GLU A C 1
ATOM 1458 O O . GLU A 1 181 ? -7.768 3.935 4.594 1.00 94.38 181 GLU A O 1
ATOM 1463 N N . THR A 1 182 ? -6.300 4.168 6.280 1.00 91.00 182 THR A N 1
ATOM 1464 C CA . THR A 1 182 ? -5.274 4.770 5.421 1.00 91.00 182 THR A CA 1
ATOM 1465 C C . THR A 1 182 ? -4.801 3.797 4.350 1.00 91.00 182 THR A C 1
ATOM 1467 O O . THR A 1 182 ? -4.710 4.153 3.173 1.00 91.00 182 THR A O 1
ATOM 1470 N N . LYS A 1 183 ? -4.644 2.522 4.711 1.00 92.00 183 LYS A N 1
ATOM 1471 C CA . LYS A 1 183 ? -4.380 1.441 3.762 1.00 92.00 183 LYS A CA 1
ATOM 1472 C C . LYS A 1 183 ? -5.476 1.324 2.693 1.00 92.00 183 LYS A C 1
ATOM 1474 O O . LYS A 1 183 ? -5.153 1.143 1.522 1.00 92.00 183 LYS A O 1
ATOM 1479 N N . ALA A 1 184 ? -6.758 1.399 3.058 1.00 91.44 184 ALA A N 1
ATOM 1480 C CA . ALA A 1 184 ? -7.858 1.315 2.097 1.00 91.44 184 ALA A CA 1
ATOM 1481 C C . ALA A 1 184 ? -7.797 2.456 1.069 1.00 91.44 184 ALA A C 1
ATOM 1483 O O . ALA A 1 184 ? -7.972 2.208 -0.124 1.00 91.44 184 ALA A O 1
ATOM 1484 N N . ILE A 1 185 ? -7.495 3.681 1.516 1.00 89.12 185 ILE A N 1
ATOM 1485 C CA . ILE A 1 185 ? -7.299 4.842 0.635 1.00 89.12 185 ILE A CA 1
ATOM 1486 C C . ILE A 1 185 ? -6.118 4.598 -0.315 1.00 89.12 185 ILE A C 1
ATOM 1488 O O . ILE A 1 185 ? -6.261 4.756 -1.529 1.00 89.12 185 ILE A O 1
ATOM 1492 N N . THR A 1 186 ? -4.976 4.160 0.220 1.00 87.12 186 THR A N 1
ATOM 1493 C CA . THR A 1 186 ? -3.760 3.899 -0.561 1.00 87.12 186 THR A CA 1
ATOM 1494 C C . THR A 1 186 ? -3.964 2.792 -1.608 1.00 87.12 186 THR A C 1
ATOM 1496 O O . THR A 1 186 ? -3.589 2.968 -2.766 1.00 87.12 186 THR A O 1
ATOM 1499 N N . GLU A 1 187 ? -4.620 1.683 -1.254 1.00 88.44 187 GLU A N 1
ATOM 1500 C CA . GLU A 1 187 ? -4.861 0.548 -2.164 1.00 88.44 187 GLU A CA 1
ATOM 1501 C C . GLU A 1 187 ? -5.909 0.859 -3.245 1.00 88.44 187 GLU A C 1
ATOM 1503 O O . GLU A 1 187 ? -5.762 0.445 -4.398 1.00 88.44 187 GLU A O 1
ATOM 1508 N N . MET A 1 188 ? -6.935 1.657 -2.923 1.00 86.81 188 MET A N 1
ATOM 1509 C CA . MET A 1 188 ? -7.850 2.188 -3.941 1.00 86.81 188 MET A CA 1
ATOM 1510 C C . MET A 1 188 ? -7.131 3.132 -4.908 1.00 86.81 188 MET A C 1
ATOM 1512 O O . MET A 1 188 ? -7.369 3.057 -6.114 1.00 86.81 188 MET A O 1
ATOM 1516 N N . GLY A 1 189 ? -6.231 3.980 -4.402 1.00 84.19 189 GLY A N 1
ATOM 1517 C CA . GLY A 1 189 ? -5.393 4.845 -5.230 1.00 84.19 189 GLY A CA 1
ATOM 1518 C C . GLY A 1 189 ? -4.474 4.059 -6.171 1.00 84.19 189 GLY A C 1
ATOM 1519 O O . GLY A 1 189 ? -4.313 4.456 -7.324 1.00 84.19 189 GLY A O 1
ATOM 1520 N N . LEU A 1 190 ? -3.925 2.931 -5.713 1.00 84.12 190 LEU A N 1
ATOM 1521 C CA . LEU A 1 190 ? -3.126 2.020 -6.536 1.00 84.12 190 LEU A CA 1
ATOM 1522 C C . LEU A 1 190 ? -3.974 1.352 -7.630 1.00 84.12 190 LEU A C 1
ATOM 1524 O O . LEU A 1 190 ? -3.607 1.376 -8.800 1.00 84.12 190 LEU A O 1
ATOM 1528 N N . THR A 1 191 ? -5.142 0.817 -7.269 1.00 82.94 191 THR A N 1
ATOM 1529 C CA . THR A 1 191 ? -5.966 0.002 -8.182 1.00 82.94 191 THR A CA 1
ATOM 1530 C C . THR A 1 191 ? -6.736 0.840 -9.210 1.00 82.94 191 THR A C 1
ATOM 1532 O O . THR A 1 191 ? -6.941 0.422 -10.351 1.00 82.94 191 THR A O 1
ATOM 1535 N N . PHE A 1 192 ? -7.212 2.025 -8.815 1.00 82.00 192 PHE A N 1
ATOM 1536 C CA . PHE A 1 192 ? -8.118 2.851 -9.628 1.00 82.00 192 PHE A CA 1
ATOM 1537 C C . PHE A 1 192 ? -7.547 4.223 -9.994 1.00 82.00 192 PHE A C 1
ATOM 1539 O O . PHE A 1 192 ? -8.230 5.018 -10.645 1.00 82.00 192 PHE A O 1
ATOM 1546 N N . GLY A 1 193 ? -6.299 4.487 -9.612 1.00 78.94 193 GLY A N 1
ATOM 1547 C CA . GLY A 1 193 ? -5.633 5.767 -9.794 1.00 78.94 193 GLY A CA 1
ATOM 1548 C C . GLY A 1 193 ? -5.885 6.722 -8.629 1.00 78.94 193 GLY A C 1
ATOM 1549 O O . GLY A 1 193 ? -6.985 6.821 -8.082 1.00 78.94 193 GLY A O 1
ATOM 1550 N N . ASN A 1 194 ? -4.855 7.480 -8.265 1.00 77.12 194 ASN A N 1
ATOM 1551 C CA . ASN A 1 194 ? -4.895 8.391 -7.126 1.00 77.12 194 ASN A CA 1
ATOM 1552 C C . ASN A 1 194 ? -5.526 9.750 -7.502 1.00 77.12 194 ASN A C 1
ATOM 1554 O O . ASN A 1 194 ? -4.861 10.783 -7.549 1.00 77.12 194 ASN A O 1
ATOM 1558 N N . THR A 1 195 ? -6.817 9.729 -7.843 1.00 81.62 195 THR A N 1
ATOM 1559 C CA . THR A 1 195 ? -7.611 10.919 -8.197 1.00 81.62 195 THR A CA 1
ATOM 1560 C C . THR A 1 195 ? -8.422 11.427 -7.005 1.00 81.62 195 THR A C 1
ATOM 1562 O O . THR A 1 195 ? -8.755 10.664 -6.096 1.00 81.62 195 THR A O 1
ATOM 1565 N N . TRP A 1 196 ? -8.819 12.705 -7.027 1.00 81.62 196 TRP A N 1
ATOM 1566 C CA . TRP A 1 196 ? -9.683 13.264 -5.981 1.00 81.62 196 TRP A CA 1
ATOM 1567 C C . TRP A 1 196 ? -11.028 12.525 -5.883 1.00 81.62 196 TRP A C 1
ATOM 1569 O O . TRP A 1 196 ? -11.561 12.395 -4.783 1.00 81.62 196 TRP A O 1
ATOM 1579 N N . GLN A 1 197 ? -11.557 11.993 -6.997 1.00 85.31 197 GLN A N 1
ATOM 1580 C CA . GLN A 1 197 ? -12.785 11.193 -6.977 1.00 85.31 197 GLN A CA 1
ATOM 1581 C C . GLN A 1 197 ? -12.591 9.875 -6.224 1.00 85.31 197 GLN A C 1
ATOM 1583 O O . GLN A 1 197 ? -13.433 9.518 -5.404 1.00 85.31 197 GLN A O 1
ATOM 1588 N N . VAL A 1 198 ? -11.492 9.158 -6.480 1.00 85.50 198 VAL A N 1
ATOM 1589 C CA . VAL A 1 198 ? -11.203 7.876 -5.814 1.00 85.50 198 VAL A CA 1
ATOM 1590 C C . VAL A 1 198 ? -11.011 8.085 -4.312 1.00 85.50 198 VAL A C 1
ATOM 1592 O O . VAL A 1 198 ? -11.610 7.362 -3.519 1.00 85.50 198 VAL A O 1
ATOM 1595 N N . ILE A 1 199 ? -10.273 9.126 -3.914 1.00 86.12 199 ILE A N 1
ATOM 1596 C CA . ILE A 1 199 ? -10.096 9.485 -2.498 1.00 86.12 199 ILE A CA 1
ATOM 1597 C C . ILE A 1 199 ? -11.444 9.846 -1.851 1.00 86.12 199 ILE A C 1
ATOM 1599 O O . ILE A 1 199 ? -11.749 9.373 -0.758 1.00 86.12 199 ILE A O 1
ATOM 1603 N N . ALA A 1 200 ? -12.287 10.637 -2.524 1.00 89.75 200 ALA A N 1
ATOM 1604 C CA . ALA A 1 200 ? -13.606 10.995 -2.002 1.00 89.75 200 ALA A CA 1
ATOM 1605 C C . ALA A 1 200 ? -14.508 9.762 -1.816 1.00 89.75 200 ALA A C 1
ATOM 1607 O O . ALA A 1 200 ? -15.148 9.625 -0.775 1.00 89.75 200 ALA A O 1
ATOM 1608 N N . ILE A 1 201 ? -14.527 8.841 -2.787 1.00 90.44 201 ILE A N 1
ATOM 1609 C CA . ILE A 1 201 ? -15.278 7.579 -2.694 1.00 90.44 201 ILE A CA 1
ATOM 1610 C C . ILE A 1 201 ? -14.764 6.728 -1.531 1.00 90.44 201 ILE A C 1
ATOM 1612 O O . ILE A 1 201 ? -15.576 6.168 -0.792 1.00 90.44 201 ILE A O 1
ATOM 1616 N N . ALA A 1 202 ? -13.444 6.653 -1.340 1.00 90.19 202 ALA A N 1
ATOM 1617 C CA . ALA A 1 202 ? -12.845 5.931 -0.226 1.00 90.19 202 ALA A CA 1
ATOM 1618 C C . ALA A 1 202 ? -13.338 6.480 1.119 1.00 90.19 202 ALA A C 1
ATOM 1620 O O . ALA A 1 202 ? -13.920 5.737 1.907 1.00 90.19 202 ALA A O 1
ATOM 1621 N N . ILE A 1 203 ? -13.203 7.791 1.339 1.00 91.62 203 ILE A N 1
ATOM 1622 C CA . ILE A 1 203 ? -13.635 8.455 2.577 1.00 91.62 203 ILE A CA 1
ATOM 1623 C C . ILE A 1 203 ? -15.141 8.273 2.803 1.00 91.62 203 ILE A C 1
ATOM 1625 O O . ILE A 1 203 ? -15.559 7.897 3.896 1.00 91.62 203 ILE A O 1
ATOM 1629 N N . VAL A 1 204 ? -15.972 8.478 1.775 1.00 94.69 204 VAL A N 1
ATOM 1630 C CA . VAL A 1 204 ? -17.427 8.275 1.882 1.00 94.69 204 VAL A CA 1
ATOM 1631 C C . VAL A 1 204 ? -17.753 6.829 2.249 1.00 94.69 204 VAL A C 1
ATOM 1633 O O . VAL A 1 204 ? -18.585 6.606 3.123 1.00 94.69 204 VAL A O 1
ATOM 1636 N N . SER A 1 205 ? -17.083 5.847 1.642 1.00 94.06 205 SER A N 1
ATOM 1637 C CA . SER A 1 205 ? -17.298 4.426 1.946 1.00 94.06 205 SER A CA 1
ATOM 1638 C C . SER A 1 205 ? -16.961 4.110 3.404 1.00 94.06 205 SER A C 1
ATOM 1640 O O . SER A 1 205 ? -17.739 3.446 4.087 1.00 94.06 205 SER A O 1
ATOM 1642 N N . ILE A 1 206 ? -15.851 4.650 3.914 1.00 93.94 206 ILE A N 1
ATOM 1643 C CA . ILE A 1 206 ? -15.436 4.508 5.316 1.00 93.94 206 ILE A CA 1
ATOM 1644 C C . ILE A 1 206 ? -16.471 5.129 6.260 1.00 93.94 206 ILE A C 1
ATOM 1646 O O . ILE A 1 206 ? -16.918 4.476 7.205 1.00 93.94 206 ILE A O 1
ATOM 1650 N N . LEU A 1 207 ? -16.904 6.362 5.981 1.00 94.81 207 LEU A N 1
ATOM 1651 C CA . LEU A 1 207 ? -17.909 7.061 6.785 1.00 94.81 207 LEU A CA 1
ATOM 1652 C C . LEU A 1 207 ? -19.255 6.330 6.780 1.00 94.81 207 LEU A C 1
ATOM 1654 O O . LEU A 1 207 ? -19.890 6.216 7.827 1.00 94.81 207 LEU A O 1
ATOM 1658 N N . VAL A 1 208 ? -19.679 5.797 5.631 1.00 96.06 208 VAL A N 1
ATOM 1659 C CA . VAL A 1 208 ? -20.897 4.984 5.514 1.00 96.06 208 VAL A CA 1
ATOM 1660 C C . VAL A 1 208 ? -20.773 3.710 6.346 1.00 96.06 208 VAL A C 1
ATOM 1662 O O . VAL A 1 208 ? -21.683 3.407 7.114 1.00 96.06 208 VAL A O 1
ATOM 1665 N N . MET A 1 209 ? -19.652 2.989 6.264 1.00 95.12 209 MET A N 1
ATOM 1666 C CA . MET A 1 209 ? -19.418 1.787 7.073 1.00 95.12 209 MET A CA 1
ATOM 1667 C C . MET A 1 209 ? -19.436 2.096 8.575 1.00 95.12 209 MET A C 1
ATOM 1669 O O . MET A 1 209 ? -20.106 1.400 9.339 1.00 95.12 209 MET A O 1
ATOM 1673 N N . ALA A 1 210 ? -18.783 3.177 9.007 1.00 92.69 210 ALA A N 1
ATOM 1674 C CA . ALA A 1 210 ? -18.812 3.620 10.400 1.00 92.69 210 ALA A CA 1
ATOM 1675 C C . ALA A 1 210 ? -20.228 4.036 10.851 1.00 92.69 210 ALA A C 1
ATOM 1677 O O . ALA A 1 210 ? -20.666 3.696 11.953 1.00 92.69 210 ALA A O 1
ATOM 1678 N N . PHE A 1 211 ? -20.983 4.728 9.993 1.00 94.88 211 PHE A N 1
ATOM 1679 C CA . PHE A 1 211 ? -22.370 5.108 10.259 1.00 94.88 211 PHE A CA 1
ATOM 1680 C C . PHE A 1 211 ? -23.286 3.885 10.401 1.00 94.88 211 PHE A C 1
ATOM 1682 O O . PHE A 1 211 ? -24.046 3.794 11.366 1.00 94.88 211 PHE A O 1
ATOM 1689 N N . LEU A 1 212 ? -23.191 2.920 9.482 1.00 95.38 212 LEU A N 1
ATOM 1690 C CA . LEU A 1 212 ? -23.972 1.682 9.526 1.00 95.38 212 LEU A CA 1
ATOM 1691 C C . LEU A 1 212 ? -23.652 0.859 10.777 1.00 95.38 212 LEU A C 1
ATOM 1693 O O . LEU A 1 212 ? -24.569 0.345 11.417 1.00 95.38 212 LEU A O 1
ATOM 1697 N N . ALA A 1 213 ? -22.377 0.780 11.159 1.00 93.88 213 ALA A N 1
ATOM 1698 C CA . ALA A 1 213 ? -21.948 0.107 12.378 1.00 93.88 213 ALA A CA 1
ATOM 1699 C C . ALA A 1 213 ? -22.620 0.705 13.627 1.00 93.88 213 ALA A C 1
ATOM 1701 O O . ALA A 1 213 ? -23.212 -0.020 14.429 1.00 93.88 213 ALA A O 1
ATOM 1702 N N . ASN A 1 214 ? -22.610 2.036 13.745 1.00 91.88 214 ASN A N 1
ATOM 1703 C CA . ASN A 1 214 ? -23.283 2.753 14.830 1.00 91.88 214 ASN A CA 1
ATOM 1704 C C . ASN A 1 214 ? -24.803 2.542 14.815 1.00 91.88 214 ASN A C 1
ATOM 1706 O O . ASN A 1 214 ? -25.399 2.263 15.856 1.00 91.88 214 ASN A O 1
ATOM 1710 N N . GLY A 1 215 ? -25.429 2.628 13.638 1.00 92.75 215 GLY A N 1
ATOM 1711 C CA . GLY A 1 215 ? -26.868 2.417 13.477 1.00 92.75 215 GLY A CA 1
ATOM 1712 C C . GLY A 1 215 ? -27.313 1.005 13.870 1.00 92.75 215 GLY A C 1
ATOM 1713 O O . GLY A 1 215 ? -28.368 0.839 14.485 1.00 92.75 215 GLY A O 1
ATOM 1714 N N . ILE A 1 216 ? -26.496 -0.011 13.575 1.00 92.56 216 ILE A N 1
ATOM 1715 C CA . ILE A 1 216 ? -26.752 -1.396 13.982 1.00 92.56 216 ILE A CA 1
ATOM 1716 C C . ILE A 1 216 ? -26.679 -1.546 15.492 1.00 92.56 216 ILE A C 1
ATOM 1718 O O . ILE A 1 216 ? -27.608 -2.102 16.063 1.00 92.56 216 ILE A O 1
ATOM 1722 N N . VAL A 1 217 ? -25.640 -1.027 16.147 1.00 90.50 217 VAL A N 1
ATOM 1723 C CA . VAL A 1 217 ? -25.512 -1.119 17.612 1.00 90.50 217 VAL A CA 1
ATOM 1724 C C . VAL A 1 217 ? -26.634 -0.353 18.323 1.00 90.50 217 VAL A C 1
ATOM 1726 O O . VAL A 1 217 ? -27.112 -0.782 19.371 1.00 90.50 217 VAL A O 1
ATOM 1729 N N . GLN A 1 218 ? -27.107 0.753 17.742 1.00 89.38 218 GLN A N 1
ATOM 1730 C CA . GLN A 1 218 ? -28.229 1.514 18.294 1.00 89.38 218 GLN A CA 1
ATOM 1731 C C . GLN A 1 218 ? -29.566 0.761 18.189 1.00 89.38 218 GLN A C 1
ATOM 1733 O O . GLN A 1 218 ? -30.383 0.834 19.107 1.00 89.38 218 GLN A O 1
ATOM 1738 N N . ARG A 1 219 ? -29.818 0.062 17.073 1.00 88.56 219 ARG A N 1
ATOM 1739 C CA . ARG A 1 219 ? -31.095 -0.638 16.827 1.00 88.56 219 ARG A CA 1
ATOM 1740 C C . ARG A 1 219 ? -31.120 -2.065 17.362 1.00 88.56 219 ARG A C 1
ATOM 1742 O O . ARG A 1 219 ? -32.159 -2.531 17.820 1.00 88.56 219 ARG A O 1
ATOM 1749 N N . LEU A 1 220 ? -29.999 -2.767 17.272 1.00 84.06 220 LEU A N 1
ATOM 1750 C CA . LEU A 1 220 ? -29.833 -4.154 17.674 1.00 84.06 220 LEU A CA 1
ATOM 1751 C C . LEU A 1 220 ? -28.913 -4.179 18.891 1.00 84.06 220 LEU A C 1
ATOM 1753 O O . LEU A 1 220 ? -27.770 -3.738 18.824 1.00 84.06 220 LEU A O 1
ATOM 1757 N N . ARG A 1 221 ? -29.390 -4.725 20.013 1.00 74.44 221 ARG A N 1
ATOM 1758 C CA . ARG A 1 221 ? -28.532 -4.973 21.180 1.00 74.44 221 ARG A CA 1
ATOM 1759 C C . ARG A 1 221 ? -27.567 -6.115 20.856 1.00 74.44 221 ARG A C 1
ATOM 1761 O O . ARG A 1 221 ? -27.864 -7.278 21.115 1.00 74.44 221 ARG A O 1
ATOM 1768 N N . VAL A 1 222 ? -26.431 -5.787 20.246 1.00 76.19 222 VAL A N 1
ATOM 1769 C CA . VAL A 1 222 ? -25.396 -6.759 19.877 1.00 76.19 222 VAL A CA 1
ATOM 1770 C C . VAL A 1 222 ? -24.718 -7.275 21.149 1.00 76.19 222 VAL A C 1
ATOM 1772 O O . VAL A 1 222 ? -23.954 -6.562 21.789 1.00 76.19 222 VAL A O 1
ATOM 1775 N N . SER A 1 223 ? -24.994 -8.522 21.534 1.00 66.94 223 SER A N 1
ATOM 1776 C CA . SER A 1 223 ? -24.412 -9.150 22.734 1.00 66.94 223 SER A CA 1
ATOM 1777 C C . SER A 1 223 ? -23.154 -9.984 22.441 1.00 66.94 223 SER A C 1
ATOM 1779 O O . SER A 1 223 ? -22.308 -10.174 23.314 1.00 66.94 223 SER A O 1
ATOM 1781 N N . GLY A 1 224 ? -22.991 -10.465 21.204 1.00 78.50 224 GLY A N 1
ATOM 1782 C CA . GLY A 1 224 ? -21.926 -11.390 20.803 1.00 78.50 224 GLY A CA 1
ATOM 1783 C C . GLY A 1 224 ? -20.686 -10.722 20.205 1.00 78.50 224 GLY A C 1
ATOM 1784 O O . GLY A 1 224 ? -20.396 -10.938 19.031 1.00 78.50 224 GLY A O 1
ATOM 1785 N N . THR A 1 225 ? -19.914 -9.953 20.986 1.00 85.44 225 THR A N 1
ATOM 1786 C CA . THR A 1 225 ? -18.712 -9.245 20.478 1.00 85.44 225 THR A CA 1
ATOM 1787 C C . THR A 1 225 ? -17.689 -10.188 19.825 1.00 85.44 225 THR A C 1
ATOM 1789 O O . THR A 1 225 ? -17.065 -9.826 18.834 1.00 85.44 225 THR A O 1
ATOM 1792 N N . PHE A 1 226 ? -17.545 -11.416 20.333 1.00 91.00 226 PHE A N 1
ATOM 1793 C CA . PHE A 1 226 ? -16.640 -12.426 19.769 1.00 91.00 226 PHE A CA 1
ATOM 1794 C C . PHE A 1 226 ? -16.968 -12.800 18.324 1.00 91.00 226 PHE A C 1
ATOM 1796 O O . PHE A 1 226 ? -16.062 -12.942 17.510 1.00 91.00 226 PHE A O 1
ATOM 1803 N N . PHE A 1 227 ? -18.255 -12.939 18.000 1.00 92.94 227 PHE A N 1
ATOM 1804 C CA . PHE A 1 227 ? -18.675 -13.257 16.640 1.00 92.94 227 PHE A CA 1
ATOM 1805 C C . PHE A 1 227 ? -18.345 -12.106 15.680 1.00 92.94 227 PHE A C 1
ATOM 1807 O O . PHE A 1 227 ? -17.905 -12.341 14.561 1.00 92.94 227 PHE A O 1
ATOM 1814 N N . ILE A 1 228 ? -18.462 -10.857 16.139 1.00 95.12 228 ILE A N 1
ATOM 1815 C CA . ILE A 1 228 ? -18.084 -9.685 15.341 1.00 95.12 228 ILE A CA 1
ATOM 1816 C C . ILE A 1 228 ? -16.565 -9.612 15.139 1.00 95.12 228 ILE A C 1
ATOM 1818 O O . ILE A 1 228 ? -16.120 -9.346 14.027 1.00 95.12 228 ILE A O 1
ATOM 1822 N N . TYR A 1 229 ? -15.762 -9.914 16.166 1.00 95.75 229 TYR A N 1
ATOM 1823 C CA . TYR A 1 229 ? -14.310 -10.061 16.007 1.00 95.75 229 TYR A CA 1
ATOM 1824 C C . TYR A 1 229 ? -13.953 -11.167 15.008 1.00 95.75 229 TYR A C 1
ATOM 1826 O O . TYR A 1 229 ? -13.073 -10.975 14.177 1.00 95.75 229 TYR A O 1
ATOM 1834 N N . PHE A 1 230 ? -14.651 -12.306 15.041 1.00 96.44 230 PHE A N 1
ATOM 1835 C CA . PHE A 1 230 ? -14.464 -13.362 14.048 1.00 96.44 230 PHE A CA 1
ATOM 1836 C C . PHE A 1 230 ? -14.739 -12.852 12.625 1.00 96.44 230 PHE A C 1
ATOM 1838 O O . PHE A 1 230 ? -13.893 -13.021 11.750 1.00 96.44 230 PHE A O 1
ATOM 1845 N N . LEU A 1 231 ? -15.862 -12.158 12.403 1.00 96.75 231 LEU A N 1
ATOM 1846 C CA . LEU A 1 231 ? -16.177 -11.552 11.103 1.00 96.75 231 LEU A CA 1
ATOM 1847 C C . LEU A 1 231 ? -15.142 -10.503 10.668 1.00 96.75 231 LEU A C 1
ATOM 1849 O O . LEU A 1 231 ? -14.798 -10.443 9.490 1.00 96.75 231 LEU A O 1
ATOM 1853 N N . LEU A 1 232 ? -14.607 -9.723 11.609 1.00 97.56 232 LEU A N 1
ATOM 1854 C CA . LEU A 1 232 ? -13.521 -8.771 11.373 1.00 97.56 232 LEU A CA 1
ATOM 1855 C C . LEU A 1 232 ? -12.228 -9.463 10.915 1.00 97.56 232 LEU A C 1
ATOM 1857 O O . LEU A 1 232 ? -11.590 -9.022 9.962 1.00 97.56 232 LEU A O 1
ATOM 1861 N N . PHE A 1 233 ? -11.830 -10.557 11.567 1.00 98.19 233 PHE A N 1
ATOM 1862 C CA . PHE A 1 233 ? -10.644 -11.309 11.155 1.00 98.19 233 PHE A CA 1
ATOM 1863 C C . PHE A 1 233 ? -10.841 -11.976 9.795 1.00 98.19 233 PHE A C 1
ATOM 1865 O O . PHE A 1 233 ? -9.933 -11.947 8.967 1.00 98.19 233 PHE A O 1
ATOM 1872 N N . VAL A 1 234 ? -12.031 -12.527 9.540 1.00 97.56 234 VAL A N 1
ATOM 1873 C CA . VAL A 1 234 ? -12.375 -13.110 8.239 1.00 97.56 234 VAL A CA 1
ATOM 1874 C C . VAL A 1 234 ? -12.335 -12.049 7.142 1.00 97.56 234 VAL A C 1
ATOM 1876 O O . VAL A 1 234 ? -11.740 -12.302 6.099 1.00 97.56 234 VAL A O 1
ATOM 1879 N N . SER A 1 235 ? -12.891 -10.852 7.357 1.00 97.31 235 SER A N 1
ATOM 1880 C CA . SER A 1 235 ? -12.872 -9.797 6.335 1.00 97.31 235 SER A CA 1
ATOM 1881 C C . SER A 1 235 ? -11.453 -9.312 6.021 1.00 97.31 235 SER A C 1
ATOM 1883 O O . SER A 1 235 ? -11.121 -9.123 4.852 1.00 97.31 235 SER A O 1
ATOM 1885 N N . LEU A 1 236 ? -10.582 -9.198 7.029 1.00 97.00 236 LEU A N 1
ATOM 1886 C CA . LEU A 1 236 ? -9.164 -8.887 6.824 1.00 97.00 236 LEU A CA 1
ATOM 1887 C C . LEU A 1 236 ? -8.412 -10.013 6.103 1.00 97.00 236 LEU A C 1
ATOM 1889 O O . LEU A 1 236 ? -7.616 -9.729 5.211 1.00 97.00 236 LEU A O 1
ATOM 1893 N N . ALA A 1 237 ? -8.671 -11.275 6.450 1.00 96.75 237 ALA A N 1
ATOM 1894 C CA . ALA A 1 237 ? -8.041 -12.427 5.806 1.00 96.75 237 ALA A CA 1
ATOM 1895 C C . ALA A 1 237 ? -8.466 -12.569 4.336 1.00 96.75 237 ALA A C 1
ATOM 1897 O O . ALA A 1 237 ? -7.624 -12.803 3.469 1.00 96.75 237 ALA A O 1
ATOM 1898 N N . VAL A 1 238 ? -9.755 -12.372 4.045 1.00 95.56 238 VAL A N 1
ATOM 1899 C CA . VAL A 1 238 ? -10.288 -12.341 2.675 1.00 95.56 238 VAL A CA 1
ATOM 1900 C C . VAL A 1 238 ? -9.674 -11.184 1.891 1.00 95.56 238 VAL A C 1
ATOM 1902 O O . VAL A 1 238 ? -9.248 -11.380 0.756 1.00 95.56 238 VAL A O 1
ATOM 1905 N N . GLY A 1 239 ? -9.557 -10.001 2.499 1.00 94.31 239 GLY A N 1
ATOM 1906 C CA . GLY A 1 239 ? -8.916 -8.860 1.852 1.00 94.31 239 GLY A CA 1
ATOM 1907 C C . GLY A 1 239 ? -7.444 -9.101 1.524 1.00 94.31 239 GLY A C 1
ATOM 1908 O O . GLY A 1 239 ? -7.006 -8.825 0.411 1.00 94.31 239 GLY A O 1
ATOM 1909 N N . TRP A 1 240 ? -6.696 -9.696 2.454 1.00 94.62 240 TRP A N 1
ATOM 1910 C CA . TRP A 1 240 ? -5.306 -10.090 2.228 1.00 94.62 240 TRP A CA 1
ATOM 1911 C C . TRP A 1 240 ? -5.168 -11.119 1.095 1.00 94.62 240 TRP A C 1
ATOM 1913 O O . TRP A 1 240 ? -4.298 -10.982 0.232 1.00 94.62 240 TRP A O 1
ATOM 1923 N N . TRP A 1 241 ? -6.050 -12.122 1.054 1.00 94.19 241 TRP A N 1
ATOM 1924 C CA . TRP A 1 241 ? -6.095 -13.110 -0.027 1.00 94.19 241 TRP A CA 1
ATOM 1925 C C . TRP A 1 241 ? -6.357 -12.463 -1.394 1.00 94.19 241 TRP A C 1
ATOM 1927 O O . TRP A 1 241 ? -5.700 -12.788 -2.380 1.00 94.19 241 TRP A O 1
ATOM 1937 N N . ILE A 1 242 ? -7.317 -11.539 -1.474 1.00 91.56 242 ILE A N 1
ATOM 1938 C CA . ILE A 1 242 ? -7.659 -10.856 -2.728 1.00 91.56 242 ILE A CA 1
ATOM 1939 C C . ILE A 1 242 ? -6.505 -9.965 -3.195 1.00 91.56 242 ILE A C 1
ATOM 1941 O O . ILE A 1 242 ? -6.136 -10.024 -4.368 1.00 91.56 242 ILE A O 1
ATOM 1945 N N . ALA A 1 243 ? -5.901 -9.195 -2.287 1.00 88.69 243 ALA A N 1
ATOM 1946 C CA . ALA A 1 243 ? -4.760 -8.337 -2.601 1.00 88.69 243 ALA A CA 1
ATOM 1947 C C . ALA A 1 243 ? -3.581 -9.161 -3.157 1.00 88.69 243 ALA A C 1
ATOM 1949 O O . ALA A 1 243 ? -3.060 -8.870 -4.232 1.00 88.69 243 ALA A O 1
ATOM 1950 N N . THR A 1 244 ? -3.251 -10.282 -2.506 1.00 87.81 244 THR A N 1
ATOM 1951 C CA . THR A 1 244 ? -2.197 -11.202 -2.973 1.00 87.81 244 THR A CA 1
ATOM 1952 C C . THR A 1 244 ? -2.533 -11.934 -4.275 1.00 87.81 244 THR A C 1
ATOM 1954 O O . THR A 1 244 ? -1.620 -12.342 -4.991 1.00 87.81 244 THR A O 1
ATOM 1957 N N . SER A 1 245 ? -3.816 -12.072 -4.618 1.00 86.94 245 SER A N 1
ATOM 1958 C CA . SER A 1 245 ? -4.271 -12.713 -5.860 1.00 86.94 245 SER A CA 1
ATOM 1959 C C . SER A 1 245 ? -4.286 -11.771 -7.076 1.00 86.94 245 SER A C 1
ATOM 1961 O O . SER A 1 245 ? -4.661 -12.204 -8.165 1.00 86.94 245 SER A O 1
ATOM 1963 N N . GLY A 1 246 ? -3.882 -10.504 -6.918 1.00 79.75 246 GLY A N 1
ATOM 1964 C CA . GLY A 1 246 ? -3.871 -9.504 -7.995 1.00 79.75 246 GLY A CA 1
ATOM 1965 C C . GLY A 1 246 ? -5.110 -8.602 -8.047 1.00 79.75 246 GLY A C 1
ATOM 1966 O O . GLY A 1 246 ? -5.322 -7.921 -9.048 1.00 79.75 246 GLY A O 1
ATOM 1967 N N . GLY A 1 247 ? -5.918 -8.581 -6.982 1.00 82.56 247 GLY A N 1
ATOM 1968 C CA . GLY A 1 247 ? -7.063 -7.681 -6.848 1.00 82.56 247 GLY A CA 1
ATOM 1969 C C . GLY A 1 247 ? -8.306 -8.095 -7.645 1.00 82.56 247 GLY A C 1
ATOM 1970 O O . GLY A 1 247 ? -8.364 -9.142 -8.291 1.00 82.56 247 GLY A O 1
ATOM 1971 N N . LEU A 1 248 ? -9.348 -7.265 -7.561 1.00 83.94 248 LEU A N 1
ATOM 1972 C CA . LEU A 1 248 ? -10.596 -7.445 -8.309 1.00 83.94 248 LEU A CA 1
ATOM 1973 C C . LEU A 1 248 ? -10.548 -6.712 -9.656 1.00 83.94 248 LEU A C 1
ATOM 1975 O O . LEU A 1 248 ? -9.748 -5.804 -9.877 1.00 83.94 248 LEU A O 1
ATOM 1979 N N . SER A 1 249 ? -11.442 -7.093 -10.572 1.00 80.62 249 SER A N 1
ATOM 1980 C CA . SER A 1 249 ? -11.517 -6.480 -11.904 1.00 80.62 249 SER A CA 1
ATOM 1981 C C . SER A 1 249 ? -11.761 -4.961 -11.846 1.00 80.62 249 SER A C 1
ATOM 1983 O O . SER A 1 249 ? -12.537 -4.478 -11.027 1.00 80.62 249 SER A O 1
ATOM 1985 N N . SER A 1 250 ? -11.196 -4.190 -12.784 1.00 77.19 250 SER A N 1
ATOM 1986 C CA . SER A 1 250 ? -11.407 -2.725 -12.858 1.00 77.19 250 SER A CA 1
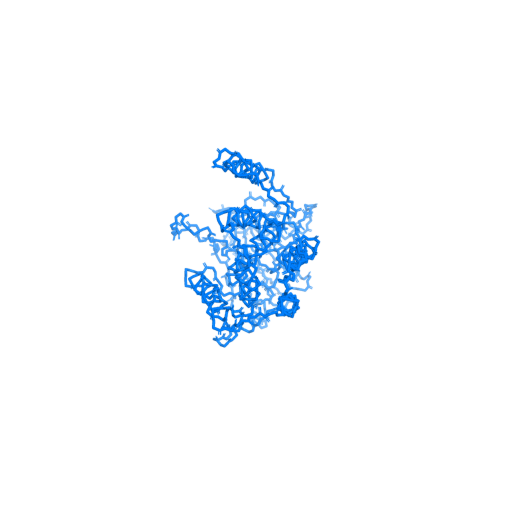ATOM 1987 C C . SER A 1 250 ? -12.785 -2.306 -13.419 1.00 77.19 250 SER A C 1
ATOM 1989 O O . SER A 1 250 ? -12.997 -1.150 -13.800 1.00 77.19 250 SER A O 1
ATOM 1991 N N . THR A 1 251 ? -13.744 -3.235 -13.492 1.00 86.69 251 THR A N 1
ATOM 1992 C CA . THR A 1 251 ? -15.124 -2.948 -13.915 1.00 86.69 251 THR A CA 1
ATOM 1993 C C . THR A 1 251 ? -15.837 -2.059 -12.890 1.00 86.69 251 THR A C 1
ATOM 1995 O O . THR A 1 251 ? -15.415 -1.960 -11.741 1.00 86.69 251 THR A O 1
ATOM 1998 N N . THR A 1 252 ? -16.942 -1.408 -13.267 1.00 85.25 252 THR A N 1
ATOM 1999 C CA . THR A 1 252 ? -17.729 -0.594 -12.319 1.00 85.25 252 THR A CA 1
ATOM 2000 C C . THR A 1 252 ? -18.193 -1.410 -11.109 1.00 85.25 252 THR A C 1
ATOM 2002 O O . THR A 1 252 ? -18.136 -0.913 -9.988 1.00 85.25 252 THR A O 1
ATOM 2005 N N . ALA A 1 253 ? -18.596 -2.667 -11.325 1.00 87.50 253 ALA A N 1
ATOM 2006 C CA . ALA A 1 253 ? -18.946 -3.588 -10.248 1.00 87.50 253 ALA A CA 1
ATOM 2007 C C . ALA A 1 253 ? -17.724 -3.913 -9.379 1.00 87.50 253 ALA A C 1
ATOM 2009 O O . ALA A 1 253 ? -17.775 -3.710 -8.170 1.00 87.50 253 ALA A O 1
ATOM 2010 N N . GLY A 1 254 ? -16.596 -4.282 -9.996 1.00 86.00 254 GLY A N 1
ATOM 2011 C CA . GLY A 1 254 ? -15.362 -4.583 -9.269 1.00 86.00 254 GLY A CA 1
ATOM 2012 C C . GLY A 1 254 ? -14.822 -3.400 -8.456 1.00 86.00 254 GLY A C 1
ATOM 2013 O O . GLY A 1 254 ? -14.315 -3.594 -7.360 1.00 86.00 254 GLY A O 1
ATOM 2014 N N . ARG A 1 255 ? -15.023 -2.154 -8.908 1.00 87.19 255 ARG A N 1
ATOM 2015 C CA . ARG A 1 255 ? -14.704 -0.941 -8.127 1.00 87.19 255 ARG A CA 1
ATOM 2016 C C . ARG A 1 255 ? -15.510 -0.841 -6.837 1.00 87.19 255 ARG A C 1
ATOM 2018 O O . ARG A 1 255 ? -14.949 -0.529 -5.789 1.00 87.19 255 ARG A O 1
ATOM 2025 N N . ILE A 1 256 ? -16.814 -1.094 -6.919 1.00 88.50 256 ILE A N 1
ATOM 2026 C CA . ILE A 1 256 ? -17.705 -1.081 -5.754 1.00 88.50 256 ILE A CA 1
ATOM 2027 C C . ILE A 1 256 ? -17.354 -2.243 -4.825 1.00 88.50 256 ILE A C 1
ATOM 2029 O O . ILE A 1 256 ? -17.240 -2.040 -3.620 1.00 88.50 256 ILE A O 1
ATOM 2033 N N . GLU A 1 257 ? -17.128 -3.436 -5.376 1.00 90.69 257 GLU A N 1
ATOM 2034 C CA . GLU A 1 257 ? -16.715 -4.614 -4.611 1.00 90.69 257 GLU A CA 1
ATOM 2035 C C . GLU A 1 257 ? -15.404 -4.364 -3.863 1.00 90.69 257 GLU A C 1
ATOM 2037 O O . GLU A 1 257 ? -15.348 -4.616 -2.663 1.00 90.69 257 GLU A O 1
ATOM 2042 N N . THR A 1 258 ? -14.387 -3.787 -4.512 1.00 90.12 258 THR A N 1
ATOM 2043 C CA . THR A 1 258 ? -13.124 -3.411 -3.860 1.00 90.12 258 THR A CA 1
ATOM 2044 C C . THR A 1 258 ? -13.344 -2.389 -2.748 1.00 90.12 258 THR A C 1
ATOM 2046 O O . THR A 1 258 ? -12.819 -2.564 -1.651 1.00 90.12 258 THR A O 1
ATOM 2049 N N . ALA A 1 259 ? -14.143 -1.342 -2.983 1.00 91.00 259 ALA A N 1
ATOM 2050 C CA . ALA A 1 259 ? -14.429 -0.331 -1.963 1.00 91.00 259 ALA A CA 1
ATOM 2051 C C . ALA A 1 259 ? -15.132 -0.942 -0.740 1.00 91.00 259 ALA A C 1
ATOM 2053 O O . ALA A 1 259 ? -14.735 -0.695 0.401 1.00 91.00 259 ALA A O 1
ATOM 2054 N N . VAL A 1 260 ? -16.136 -1.793 -0.965 1.00 92.31 260 VAL A N 1
ATOM 2055 C CA . VAL A 1 260 ? -16.837 -2.514 0.104 1.00 92.31 260 VAL A CA 1
ATOM 2056 C C . VAL A 1 260 ? -15.885 -3.466 0.820 1.00 92.31 260 VAL A C 1
ATOM 2058 O O . VAL A 1 260 ? -15.825 -3.444 2.044 1.00 92.31 260 VAL A O 1
ATOM 2061 N N . MET A 1 261 ? -15.104 -4.261 0.092 1.00 93.38 261 MET A N 1
ATOM 2062 C CA . MET A 1 261 ? -14.167 -5.233 0.657 1.00 93.38 261 MET A CA 1
ATOM 2063 C C . MET A 1 261 ? -13.117 -4.559 1.548 1.00 93.38 261 MET A C 1
ATOM 2065 O O . MET A 1 261 ? -12.887 -5.008 2.669 1.00 93.38 261 MET A O 1
ATOM 2069 N N . LEU A 1 262 ? -12.521 -3.455 1.087 1.00 92.50 262 LEU A N 1
ATOM 2070 C CA . LEU A 1 262 ? -11.493 -2.720 1.827 1.00 92.50 262 LEU A CA 1
ATOM 2071 C C . LEU A 1 262 ? -12.038 -1.998 3.066 1.00 92.50 262 LEU A C 1
ATOM 2073 O O . LEU A 1 262 ? -11.305 -1.822 4.036 1.00 92.50 262 LEU A O 1
ATOM 2077 N N . THR A 1 263 ? -13.312 -1.595 3.058 1.00 94.31 263 THR A N 1
ATOM 2078 C CA . THR A 1 263 ? -13.939 -0.850 4.168 1.00 94.31 263 THR A CA 1
ATOM 2079 C C . THR A 1 263 ? -14.786 -1.720 5.099 1.00 94.31 263 THR A C 1
ATOM 2081 O O . THR A 1 263 ? -15.079 -1.318 6.223 1.00 94.31 263 THR A O 1
ATOM 2084 N N . CYS A 1 264 ? -15.121 -2.948 4.700 1.00 95.69 264 CYS A N 1
ATOM 2085 C CA . CYS A 1 264 ? -15.869 -3.915 5.505 1.00 95.69 264 CYS A CA 1
ATOM 2086 C C . CYS A 1 264 ? -15.238 -4.199 6.887 1.00 95.69 264 CYS A C 1
ATOM 2088 O O . CYS A 1 264 ? -15.977 -4.248 7.875 1.00 95.69 264 CYS A O 1
ATOM 2090 N N . PRO A 1 265 ? -13.901 -4.317 7.042 1.00 96.88 265 PRO A N 1
ATOM 2091 C CA . PRO A 1 265 ? -13.303 -4.438 8.370 1.00 96.88 265 PRO A CA 1
ATOM 2092 C C . PRO A 1 265 ? -13.621 -3.243 9.284 1.00 96.88 265 PRO A C 1
ATOM 2094 O O . PRO A 1 265 ? -13.827 -3.424 10.480 1.00 96.88 265 PRO A O 1
ATOM 2097 N N . LEU A 1 266 ? -13.734 -2.027 8.742 1.00 96.00 266 LEU A N 1
ATOM 2098 C CA . LEU A 1 266 ? -14.061 -0.830 9.528 1.00 96.00 266 LEU A CA 1
ATOM 2099 C C . LEU A 1 266 ? -15.501 -0.861 10.045 1.00 96.00 266 LEU A C 1
ATOM 2101 O O . LEU A 1 266 ? -15.763 -0.387 11.147 1.00 96.00 266 LEU A O 1
ATOM 2105 N N . PHE A 1 267 ? -16.421 -1.478 9.301 1.00 96.69 267 PHE A N 1
ATOM 2106 C CA . PHE A 1 267 ? -17.783 -1.727 9.768 1.00 96.69 267 PHE A CA 1
ATOM 2107 C C . PHE A 1 267 ? -17.798 -2.663 10.985 1.00 96.69 267 PHE A C 1
ATOM 2109 O O . PHE A 1 267 ? -18.370 -2.322 12.020 1.00 96.69 267 PHE A O 1
ATOM 2116 N N . PHE A 1 268 ? -17.123 -3.816 10.917 1.00 96.69 268 PHE A N 1
ATOM 2117 C CA . PHE A 1 268 ? -17.070 -4.742 12.056 1.00 96.69 268 PHE A CA 1
ATOM 2118 C C . PHE A 1 268 ? -16.305 -4.156 13.247 1.00 96.69 268 PHE A C 1
ATOM 2120 O O . PHE A 1 268 ? -16.766 -4.268 14.383 1.00 96.69 268 PHE A O 1
ATOM 2127 N N . SER A 1 269 ? -15.183 -3.480 12.992 1.00 96.50 269 SER A N 1
ATOM 2128 C CA . SER A 1 269 ? -14.427 -2.734 14.004 1.00 96.50 269 SER A CA 1
ATOM 2129 C C . SER A 1 269 ? -15.301 -1.676 14.688 1.00 96.50 269 SER A C 1
ATOM 2131 O O . SER A 1 269 ? -15.346 -1.613 15.916 1.00 96.50 269 SER A O 1
ATOM 2133 N N . GLY A 1 270 ? -16.096 -0.928 13.915 1.00 95.38 270 GLY A N 1
ATOM 2134 C CA . GLY A 1 270 ? -17.063 0.042 14.427 1.00 95.38 270 GLY A CA 1
ATOM 2135 C C . GLY A 1 270 ? -18.146 -0.589 15.306 1.00 95.38 270 GLY A C 1
ATOM 2136 O O . GLY A 1 270 ? -18.463 -0.049 16.362 1.00 95.38 270 GLY A O 1
ATOM 2137 N N . ILE A 1 271 ? -18.677 -1.764 14.938 1.00 95.44 271 ILE A N 1
ATOM 2138 C CA . ILE A 1 271 ? -19.663 -2.480 15.768 1.00 95.44 271 ILE A CA 1
ATOM 2139 C C . ILE A 1 271 ? -19.033 -2.877 17.105 1.00 95.44 271 ILE A C 1
ATOM 2141 O O . ILE A 1 271 ? -19.648 -2.680 18.156 1.00 95.44 271 ILE A O 1
ATOM 2145 N N . VAL A 1 272 ? -17.810 -3.420 17.084 1.00 94.88 272 VAL A N 1
ATOM 2146 C CA . VAL A 1 272 ? -17.076 -3.776 18.306 1.00 94.88 272 VAL A CA 1
ATOM 2147 C C . VAL A 1 272 ? -16.858 -2.540 19.174 1.00 94.88 272 VAL A C 1
ATOM 2149 O O . VAL A 1 272 ? -17.206 -2.565 20.355 1.00 94.88 272 VAL A O 1
ATOM 2152 N N . PHE A 1 273 ? -16.330 -1.462 18.592 1.00 94.25 273 PHE A N 1
ATOM 2153 C CA . PHE A 1 273 ? -16.059 -0.209 19.286 1.00 94.25 273 PHE A CA 1
ATOM 2154 C C . PHE A 1 273 ? -17.315 0.343 19.962 1.00 94.25 273 PHE A C 1
ATOM 2156 O O . PHE A 1 273 ? -17.311 0.568 21.171 1.00 94.25 273 PHE A O 1
ATOM 2163 N N . SER A 1 274 ? -18.412 0.486 19.220 1.00 92.69 274 SER A N 1
ATOM 2164 C CA . SER A 1 274 ? -19.648 1.078 19.737 1.00 92.69 274 SER A CA 1
ATOM 2165 C C . SER A 1 274 ? -20.344 0.183 20.760 1.00 92.69 274 SER A C 1
ATOM 2167 O O . SER A 1 274 ? -20.923 0.686 21.723 1.00 92.69 274 SER A O 1
ATOM 2169 N N . THR A 1 275 ? -20.228 -1.143 20.624 1.00 91.06 275 THR A N 1
ATOM 2170 C CA . THR A 1 275 ? -20.714 -2.088 21.641 1.00 91.06 275 THR A CA 1
ATOM 2171 C C . THR A 1 275 ? -19.932 -1.935 22.946 1.00 91.06 275 THR A C 1
ATOM 2173 O O . THR A 1 275 ? -20.541 -1.832 24.008 1.00 91.06 275 THR A O 1
ATOM 2176 N N . LEU A 1 276 ? -18.595 -1.874 22.889 1.00 90.12 276 LEU A N 1
ATOM 2177 C CA . LEU A 1 276 ? -17.764 -1.676 24.082 1.00 90.12 276 LEU A CA 1
ATOM 2178 C C . LEU A 1 276 ? -17.993 -0.297 24.709 1.00 90.12 276 LEU A C 1
ATOM 2180 O O . LEU A 1 276 ? -18.106 -0.195 25.926 1.00 90.12 276 LEU A O 1
ATOM 2184 N N . LEU A 1 277 ? -18.125 0.748 23.888 1.00 90.19 277 LEU A N 1
ATOM 2185 C CA . LEU A 1 277 ? -18.377 2.110 24.351 1.00 90.19 277 LEU A CA 1
ATOM 2186 C C . LEU A 1 277 ? -19.711 2.222 25.101 1.00 90.19 277 LEU A C 1
ATOM 2188 O O . LEU A 1 277 ? -19.788 2.928 26.100 1.00 90.19 277 LEU A O 1
ATOM 2192 N N . SER A 1 278 ? -20.743 1.495 24.658 1.00 86.81 278 SER A N 1
ATOM 2193 C CA . SER A 1 278 ? -22.062 1.499 25.309 1.00 86.81 278 SER A CA 1
ATOM 2194 C C . SER A 1 278 ? -22.052 0.954 26.744 1.00 86.81 278 SER A C 1
ATOM 2196 O O . SER A 1 278 ? -22.949 1.272 27.522 1.00 86.81 278 SER A O 1
ATOM 2198 N N . ALA A 1 279 ? -21.041 0.155 27.101 1.00 83.62 279 ALA A N 1
ATOM 2199 C CA . ALA A 1 279 ? -20.866 -0.405 28.438 1.00 83.62 279 ALA A CA 1
ATOM 2200 C C . ALA A 1 279 ? -19.995 0.477 29.355 1.00 83.62 279 ALA A C 1
ATOM 2202 O O . ALA A 1 279 ? -19.869 0.180 30.543 1.00 83.62 279 ALA A O 1
ATOM 2203 N N . GLU A 1 280 ? -19.392 1.546 28.828 1.00 85.25 280 GLU A N 1
ATOM 2204 C CA . GLU A 1 280 ? -18.445 2.385 29.558 1.00 85.25 280 GLU A CA 1
ATOM 2205 C C . GLU A 1 280 ? -19.088 3.656 30.119 1.00 85.25 280 GLU A C 1
ATOM 2207 O O . GLU A 1 280 ? -19.850 4.358 29.458 1.00 85.25 280 GLU A O 1
ATOM 2212 N N . SER A 1 281 ? -18.721 4.002 31.355 1.00 79.69 281 SER A N 1
ATOM 2213 C CA . SER A 1 281 ? -19.220 5.212 32.033 1.00 79.69 281 SER A CA 1
ATOM 2214 C C . SER A 1 281 ? -18.379 6.459 31.737 1.00 79.69 281 SER A C 1
ATOM 2216 O O . SER A 1 281 ? -18.874 7.582 31.824 1.00 79.69 281 SER A O 1
ATOM 2218 N N . ARG A 1 282 ? -17.096 6.286 31.384 1.00 81.94 282 ARG A N 1
ATOM 2219 C CA . ARG A 1 282 ? -16.134 7.381 31.164 1.00 81.94 282 ARG A CA 1
ATOM 2220 C C . ARG A 1 282 ? -15.769 7.538 29.692 1.00 81.94 282 ARG A C 1
ATOM 2222 O O . ARG A 1 282 ? -14.650 7.240 29.278 1.00 81.94 282 ARG A O 1
ATOM 2229 N N . ILE A 1 283 ? -16.704 8.087 28.921 1.00 85.94 283 ILE A N 1
ATOM 2230 C CA . ILE A 1 283 ? -16.570 8.270 27.467 1.00 85.94 283 ILE A CA 1
ATOM 2231 C C . ILE A 1 283 ? -15.317 9.085 27.100 1.00 85.94 283 ILE A C 1
ATOM 2233 O O . ILE A 1 283 ? -14.582 8.698 26.200 1.00 85.94 283 ILE A O 1
ATOM 2237 N N . SER A 1 284 ? -15.025 10.176 27.821 1.00 85.62 284 SER A N 1
ATOM 2238 C CA . SER A 1 284 ? -13.876 11.049 27.514 1.00 85.62 284 SER A CA 1
ATOM 2239 C C . SER A 1 284 ? -12.538 10.296 27.542 1.00 85.62 284 SER A C 1
ATOM 2241 O O . SER A 1 284 ? -11.777 10.344 26.580 1.00 85.62 284 SER A O 1
ATOM 2243 N N . SER A 1 285 ? -12.280 9.516 28.598 1.00 84.38 285 SER A N 1
ATOM 2244 C CA . SER A 1 285 ? -11.029 8.753 28.733 1.00 84.38 285 SER A CA 1
ATOM 2245 C C . SER A 1 285 ? -10.886 7.674 27.654 1.00 84.38 285 SER A C 1
ATOM 2247 O O . SER A 1 285 ? -9.796 7.479 27.112 1.00 84.38 285 SER A O 1
ATOM 2249 N N . VAL A 1 286 ? -11.989 7.003 27.315 1.00 89.31 286 VAL A N 1
ATOM 2250 C CA . VAL A 1 286 ? -12.043 6.002 26.245 1.00 89.31 286 VAL A CA 1
ATOM 2251 C C . VAL A 1 286 ? -11.735 6.626 24.881 1.00 89.31 286 VAL A C 1
ATOM 2253 O O . VAL A 1 286 ? -10.897 6.106 24.143 1.00 89.31 286 VAL A O 1
ATOM 2256 N N . MET A 1 287 ? -12.350 7.769 24.566 1.00 89.56 287 MET A N 1
ATOM 2257 C CA . MET A 1 287 ? -12.130 8.475 23.300 1.00 89.56 287 MET A CA 1
ATOM 2258 C C . MET A 1 287 ? -10.684 8.953 23.151 1.00 89.56 287 MET A C 1
ATOM 2260 O O . MET A 1 287 ? -10.111 8.824 22.070 1.00 89.56 287 MET A O 1
ATOM 2264 N N . SER A 1 288 ? -10.057 9.433 24.227 1.00 88.62 288 SER A N 1
ATOM 2265 C CA . SER A 1 288 ? -8.641 9.821 24.201 1.00 88.62 288 SER A CA 1
ATOM 2266 C C . SER A 1 288 ? -7.719 8.633 23.951 1.00 88.62 288 SER A C 1
ATOM 2268 O O . SER A 1 288 ? -6.755 8.748 23.197 1.00 88.62 288 SER A O 1
ATOM 2270 N N . MET A 1 289 ? -8.024 7.482 24.555 1.00 89.75 289 MET A N 1
ATOM 2271 C CA . MET A 1 289 ? -7.255 6.255 24.356 1.00 89.75 289 MET A CA 1
ATOM 2272 C C . MET A 1 289 ? -7.387 5.743 22.915 1.00 89.75 289 MET A C 1
ATOM 2274 O O . MET A 1 289 ? -6.393 5.363 22.298 1.00 89.75 289 MET A O 1
ATOM 2278 N N . ASN A 1 290 ? -8.593 5.826 22.348 1.00 93.62 290 ASN A N 1
ATOM 2279 C CA . ASN A 1 290 ? -8.850 5.527 20.943 1.00 93.62 290 ASN A CA 1
ATOM 2280 C C . ASN A 1 290 ? -8.090 6.461 19.992 1.00 93.62 290 ASN A C 1
ATOM 2282 O O . ASN A 1 290 ? -7.458 5.991 19.051 1.00 93.62 290 ASN A O 1
ATOM 2286 N N . LEU A 1 291 ? -8.101 7.772 20.255 1.00 91.69 291 LEU A N 1
ATOM 2287 C CA . LEU A 1 291 ? -7.382 8.755 19.441 1.00 91.69 291 LEU A CA 1
ATOM 2288 C C . LEU A 1 291 ? -5.865 8.524 19.476 1.00 91.69 291 LEU A C 1
ATOM 2290 O O . LEU A 1 291 ? -5.217 8.540 18.434 1.00 91.69 291 LEU A O 1
ATOM 2294 N N . MET A 1 292 ? -5.303 8.254 20.657 1.00 90.81 292 MET A N 1
ATOM 2295 C CA . MET A 1 292 ? -3.884 7.916 20.799 1.00 90.81 292 MET A CA 1
ATOM 2296 C C . MET A 1 292 ? -3.531 6.654 19.999 1.00 90.81 292 MET A C 1
ATOM 2298 O O . MET A 1 292 ? -2.518 6.616 19.302 1.00 90.81 292 MET A O 1
ATOM 2302 N N . GLY A 1 293 ? -4.408 5.650 20.056 1.00 94.44 293 GLY A N 1
ATOM 2303 C CA . GLY A 1 293 ? -4.333 4.455 19.229 1.00 94.44 293 GLY A CA 1
ATOM 2304 C C . GLY A 1 293 ? -4.309 4.775 17.740 1.00 94.44 293 GLY A C 1
ATOM 2305 O O . GLY A 1 293 ? -3.396 4.347 17.040 1.00 94.44 293 GLY A O 1
ATOM 2306 N N . ALA A 1 294 ? -5.264 5.576 17.266 1.00 94.69 294 ALA A N 1
ATOM 2307 C CA . ALA A 1 294 ? -5.361 5.988 15.869 1.00 94.69 294 ALA A CA 1
ATOM 2308 C C . ALA A 1 294 ? -4.084 6.685 15.377 1.00 94.69 294 ALA A C 1
ATOM 2310 O O . ALA A 1 294 ? -3.580 6.351 14.307 1.00 94.69 294 ALA A O 1
ATOM 2311 N N . MET A 1 295 ? -3.493 7.576 16.179 1.00 92.19 295 MET A N 1
ATOM 2312 C CA . MET A 1 295 ? -2.222 8.223 15.830 1.00 92.19 295 MET A CA 1
ATOM 2313 C C . MET A 1 295 ? -1.084 7.206 15.672 1.00 92.19 295 MET A C 1
ATOM 2315 O O . MET A 1 295 ? -0.339 7.271 14.695 1.00 92.19 295 MET A O 1
ATOM 2319 N N . CYS A 1 296 ? -0.985 6.218 16.567 1.00 93.69 296 CYS A N 1
ATOM 2320 C CA . CYS A 1 296 ? -0.048 5.107 16.398 1.00 93.69 296 CYS A CA 1
ATOM 2321 C C . CYS A 1 296 ? -0.366 4.277 15.143 1.00 93.69 296 CYS A C 1
ATOM 2323 O O . CYS A 1 296 ? 0.549 3.927 14.406 1.00 93.69 296 CYS A O 1
ATOM 2325 N N . GLY A 1 297 ? -1.644 4.008 14.862 1.00 94.38 297 GLY A N 1
ATOM 2326 C CA . GLY A 1 297 ? -2.106 3.298 13.664 1.00 94.38 297 GLY A CA 1
ATOM 2327 C C . GLY A 1 297 ? -1.669 3.961 12.358 1.00 94.38 297 GLY A C 1
ATOM 2328 O O . GLY A 1 297 ? -1.113 3.291 11.491 1.00 94.38 297 GLY A O 1
ATOM 2329 N N . GLY A 1 298 ? -1.822 5.283 12.247 1.00 91.50 298 GLY A N 1
ATOM 2330 C CA . GLY A 1 298 ? -1.354 6.037 11.079 1.00 91.50 298 GLY A CA 1
ATOM 2331 C C . GLY A 1 298 ? 0.168 5.982 10.898 1.00 91.50 298 GLY A C 1
ATOM 2332 O O . GLY A 1 298 ? 0.672 5.942 9.782 1.00 91.50 298 GLY A O 1
ATOM 2333 N N . ILE A 1 299 ? 0.927 5.905 11.992 1.00 91.38 299 ILE A N 1
ATOM 2334 C CA . ILE A 1 299 ? 2.388 5.740 11.934 1.00 91.38 299 ILE A CA 1
ATOM 2335 C C . ILE A 1 299 ? 2.769 4.311 11.547 1.00 91.38 299 ILE A C 1
ATOM 2337 O O . ILE A 1 299 ? 3.737 4.099 10.817 1.00 91.38 299 ILE A O 1
ATOM 2341 N N . LEU A 1 300 ? 1.992 3.322 11.986 1.00 93.81 300 LEU A N 1
ATOM 2342 C CA . LEU A 1 300 ? 2.204 1.922 11.639 1.00 93.81 300 LEU A CA 1
ATOM 2343 C C . LEU A 1 300 ? 2.058 1.654 10.133 1.00 93.81 300 LEU A C 1
ATOM 2345 O O . LEU A 1 300 ? 2.707 0.730 9.640 1.00 93.81 300 LEU A O 1
ATOM 2349 N N . GLU A 1 301 ? 1.321 2.480 9.385 1.00 91.75 301 GLU A N 1
ATOM 2350 C CA . GLU A 1 301 ? 1.240 2.403 7.918 1.00 91.75 301 GLU A CA 1
ATOM 2351 C C . GLU A 1 301 ? 2.620 2.510 7.245 1.00 91.75 301 GLU A C 1
ATOM 2353 O O . GLU A 1 301 ? 2.875 1.860 6.227 1.00 91.75 301 GLU A O 1
ATOM 2358 N N . TYR A 1 302 ? 3.563 3.251 7.839 1.00 90.12 302 TYR A N 1
ATOM 2359 C CA . TYR A 1 302 ? 4.918 3.416 7.302 1.00 90.12 302 TYR A CA 1
ATOM 2360 C C . TYR A 1 302 ? 5.732 2.115 7.281 1.00 90.12 302 TYR A C 1
ATOM 2362 O O . TYR A 1 302 ? 6.728 2.044 6.560 1.00 90.12 302 TYR A O 1
ATOM 2370 N N . ASN A 1 303 ? 5.292 1.054 7.972 1.00 93.06 303 ASN A N 1
ATOM 2371 C CA . ASN A 1 303 ? 5.870 -0.287 7.813 1.00 93.06 303 ASN A CA 1
ATOM 2372 C C . ASN A 1 303 ? 5.765 -0.800 6.364 1.00 93.06 303 ASN A C 1
ATOM 2374 O O . ASN A 1 303 ? 6.567 -1.641 5.952 1.00 93.06 303 ASN A O 1
ATOM 2378 N N . SER A 1 304 ? 4.848 -0.247 5.559 1.00 91.56 304 SER A N 1
ATOM 2379 C CA . SER A 1 304 ? 4.766 -0.516 4.120 1.00 91.56 304 SER A CA 1
ATOM 2380 C C . SER A 1 304 ? 6.045 -0.168 3.359 1.00 91.56 304 SER A C 1
ATOM 2382 O O . SER A 1 304 ? 6.358 -0.845 2.385 1.00 91.56 304 SER A O 1
ATOM 2384 N N . MET A 1 305 ? 6.837 0.811 3.819 1.00 90.56 305 MET A N 1
ATOM 2385 C CA . MET A 1 305 ? 8.106 1.189 3.177 1.00 90.56 305 MET A CA 1
ATOM 2386 C C . MET A 1 305 ? 9.144 0.068 3.203 1.00 90.56 305 MET A C 1
ATOM 2388 O O . MET A 1 305 ? 10.015 0.020 2.337 1.00 90.56 305 MET A O 1
ATOM 2392 N N . TYR A 1 306 ? 9.055 -0.843 4.171 1.00 93.19 306 TYR A N 1
ATOM 2393 C CA . T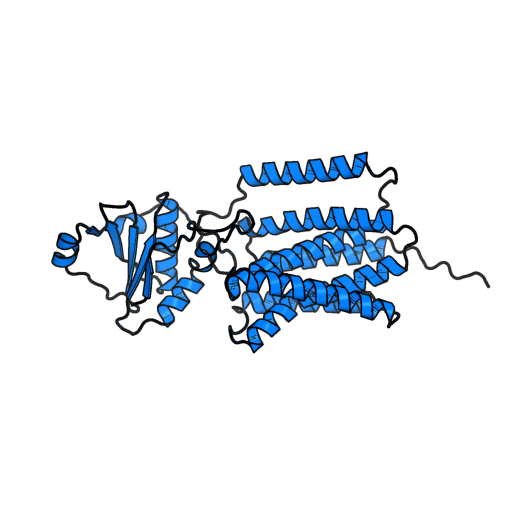YR A 1 306 ? 9.968 -1.974 4.280 1.00 93.19 306 TYR A CA 1
ATOM 2394 C C . TYR A 1 306 ? 9.307 -3.284 3.841 1.00 93.19 306 TYR A C 1
ATOM 2396 O O . TYR A 1 306 ? 9.858 -4.019 3.019 1.00 93.19 306 TYR A O 1
ATOM 2404 N N . PHE A 1 307 ? 8.105 -3.567 4.348 1.00 94.38 307 PHE A N 1
ATOM 2405 C CA . PHE A 1 307 ? 7.453 -4.861 4.153 1.00 94.38 307 PHE A CA 1
ATOM 2406 C C . PHE A 1 307 ? 6.509 -4.919 2.944 1.00 94.38 307 PHE A C 1
ATOM 2408 O O . PHE A 1 307 ? 6.374 -5.994 2.370 1.00 94.38 307 PHE A O 1
ATOM 2415 N N . GLY A 1 308 ? 5.929 -3.796 2.511 1.00 92.69 308 GLY A N 1
ATOM 2416 C CA . GLY A 1 308 ? 4.859 -3.757 1.501 1.00 92.69 308 GLY A CA 1
ATOM 2417 C C . GLY A 1 308 ? 3.459 -3.578 2.102 1.00 92.69 308 GLY A C 1
ATOM 2418 O O . GLY A 1 308 ? 3.278 -3.600 3.324 1.00 92.69 308 GLY A O 1
ATOM 2419 N N . PHE A 1 309 ? 2.459 -3.358 1.251 1.00 91.44 309 PHE A N 1
ATOM 2420 C CA . PHE A 1 309 ? 1.069 -3.109 1.638 1.00 91.44 309 PHE A CA 1
ATOM 2421 C C . PHE A 1 309 ? 0.362 -4.358 2.167 1.00 91.44 309 PHE A C 1
ATOM 2423 O O . PHE A 1 309 ? -0.430 -4.256 3.106 1.00 91.44 309 PHE A O 1
ATOM 2430 N N . HIS A 1 310 ? 0.687 -5.547 1.661 1.00 93.44 310 HIS A N 1
ATOM 2431 C CA . HIS A 1 310 ? 0.121 -6.807 2.139 1.00 93.44 310 HIS A CA 1
ATOM 2432 C C . HIS A 1 310 ? 0.427 -7.051 3.621 1.00 93.44 310 HIS A C 1
ATOM 2434 O O . HIS A 1 310 ? -0.421 -7.566 4.350 1.00 93.44 310 HIS A O 1
ATOM 2440 N N . PHE A 1 311 ? 1.602 -6.629 4.100 1.00 95.00 311 PHE A N 1
ATOM 2441 C CA . PHE A 1 311 ? 1.971 -6.743 5.513 1.00 95.00 311 PHE A CA 1
ATOM 2442 C C . PHE A 1 311 ? 1.045 -5.938 6.436 1.00 95.00 311 PHE A C 1
ATOM 2444 O O . PHE A 1 311 ? 0.821 -6.334 7.581 1.00 95.00 311 PHE A O 1
ATOM 2451 N N . LEU A 1 312 ? 0.441 -4.850 5.946 1.00 95.62 312 LEU A N 1
ATOM 2452 C CA . LEU A 1 312 ? -0.467 -4.027 6.747 1.00 95.62 312 LEU A CA 1
ATOM 2453 C C . LEU A 1 312 ? -1.739 -4.786 7.152 1.00 95.62 312 LEU A C 1
ATOM 2455 O O . LEU A 1 312 ? -2.283 -4.517 8.221 1.00 95.62 312 LEU A O 1
ATOM 2459 N N . TYR A 1 313 ? -2.177 -5.783 6.370 1.00 95.75 313 TYR A N 1
ATOM 2460 C CA . TYR A 1 313 ? -3.262 -6.681 6.782 1.00 95.75 313 TYR A CA 1
ATOM 2461 C C . TYR A 1 313 ? -2.867 -7.511 8.009 1.00 95.75 313 TYR A C 1
ATOM 2463 O O . TYR A 1 313 ? -3.643 -7.613 8.956 1.00 95.75 313 TYR A O 1
ATOM 2471 N N . LEU A 1 314 ? -1.651 -8.069 8.024 1.00 96.06 314 LEU A N 1
ATOM 2472 C CA . LEU A 1 314 ? -1.144 -8.851 9.158 1.00 96.06 314 LEU A CA 1
ATOM 2473 C C . LEU A 1 314 ? -0.984 -7.980 10.406 1.00 96.06 314 LEU A C 1
ATOM 2475 O O . LEU A 1 314 ? -1.320 -8.402 11.512 1.00 96.06 314 LEU A O 1
ATOM 2479 N N . LEU A 1 315 ? -0.524 -6.743 10.224 1.00 97.12 315 LEU A N 1
ATOM 2480 C CA . LEU A 1 315 ? -0.405 -5.777 11.307 1.00 97.12 315 LEU A CA 1
ATOM 2481 C C . LEU A 1 315 ? -1.781 -5.395 11.876 1.00 97.12 315 LEU A C 1
ATOM 2483 O O . LEU A 1 315 ? -1.952 -5.387 13.093 1.00 97.12 315 LEU A O 1
ATOM 2487 N N . ALA A 1 316 ? -2.782 -5.170 11.017 1.00 97.44 316 ALA A N 1
ATOM 2488 C CA . ALA A 1 316 ? -4.161 -4.930 11.438 1.00 97.44 316 ALA A CA 1
ATOM 2489 C C . ALA A 1 316 ? -4.759 -6.136 12.183 1.00 97.44 316 ALA A C 1
ATOM 2491 O O . ALA A 1 316 ? -5.363 -5.956 13.240 1.00 97.44 316 ALA A O 1
ATOM 2492 N N . LEU A 1 317 ? -4.544 -7.364 11.692 1.00 97.62 317 LEU A N 1
ATOM 2493 C CA . LEU A 1 317 ? -4.934 -8.594 12.395 1.00 97.62 317 LEU A CA 1
ATOM 2494 C C . LEU A 1 317 ? -4.306 -8.648 13.794 1.00 97.62 317 LEU A C 1
ATOM 2496 O O . LEU A 1 317 ? -5.008 -8.920 14.765 1.00 97.62 317 LEU A O 1
ATOM 2500 N N . GLY A 1 318 ? -3.012 -8.336 13.906 1.00 97.81 318 GLY A N 1
ATOM 2501 C CA . GLY A 1 318 ? -2.300 -8.264 15.180 1.00 97.81 318 GLY A CA 1
ATOM 2502 C C . GLY A 1 318 ? -2.915 -7.247 16.144 1.00 97.81 318 GLY A C 1
ATOM 2503 O O . GLY A 1 318 ? -3.190 -7.592 17.290 1.00 97.81 318 GLY A O 1
ATOM 2504 N N . LEU A 1 319 ? -3.202 -6.028 15.674 1.00 97.94 319 LEU A N 1
ATOM 2505 C CA . LEU A 1 319 ? -3.831 -4.975 16.482 1.00 97.94 319 LEU A CA 1
ATOM 2506 C C . LEU A 1 319 ? -5.234 -5.373 16.959 1.00 97.94 319 LEU A C 1
ATOM 2508 O O . LEU A 1 319 ? -5.565 -5.212 18.130 1.00 97.94 319 LEU A O 1
ATOM 2512 N N . TYR A 1 320 ? -6.070 -5.940 16.091 1.00 97.94 320 TYR A N 1
ATOM 2513 C CA . TYR A 1 320 ? -7.404 -6.378 16.508 1.00 97.94 320 TYR A CA 1
ATOM 2514 C C . TYR A 1 320 ? -7.367 -7.621 17.406 1.00 97.94 320 TYR A C 1
ATOM 2516 O O . TYR A 1 320 ? -8.205 -7.757 18.299 1.00 97.94 320 TYR A O 1
ATOM 2524 N N . ALA A 1 321 ? -6.375 -8.500 17.243 1.00 97.38 321 ALA A N 1
ATOM 2525 C CA . ALA A 1 321 ? -6.142 -9.613 18.158 1.00 97.38 321 ALA A CA 1
ATOM 2526 C C . ALA A 1 321 ? -5.729 -9.114 19.548 1.00 97.38 321 ALA A C 1
ATOM 2528 O O . ALA A 1 321 ? -6.277 -9.579 20.549 1.00 97.38 321 ALA A O 1
ATOM 2529 N N . THR A 1 322 ? -4.837 -8.123 19.641 1.00 96.56 322 THR A N 1
ATOM 2530 C CA . THR A 1 322 ? -4.483 -7.513 20.932 1.00 96.56 322 THR A CA 1
ATOM 2531 C C . THR A 1 322 ? -5.647 -6.724 21.531 1.00 96.56 322 THR A C 1
ATOM 2533 O O . THR A 1 322 ? -5.808 -6.730 22.754 1.00 96.56 322 THR A O 1
ATOM 2536 N N . ALA A 1 323 ? -6.515 -6.117 20.714 1.00 95.88 323 ALA A N 1
ATOM 2537 C CA . ALA A 1 323 ? -7.767 -5.512 21.177 1.00 95.88 323 ALA A CA 1
ATOM 2538 C C . ALA A 1 323 ? -8.702 -6.550 21.821 1.00 95.88 323 ALA A C 1
ATOM 2540 O O . ALA A 1 323 ? -9.199 -6.336 22.928 1.00 95.88 323 ALA A O 1
ATOM 2541 N N . LEU A 1 324 ? -8.890 -7.703 21.171 1.00 95.19 324 LEU A N 1
ATOM 2542 C CA . LEU A 1 324 ? -9.686 -8.803 21.712 1.00 95.19 324 LEU A CA 1
ATOM 2543 C C . LEU A 1 324 ? -9.079 -9.330 23.018 1.00 95.19 324 LEU A C 1
ATOM 2545 O O . LEU A 1 324 ? -9.768 -9.372 24.032 1.00 95.19 324 LEU A O 1
ATOM 2549 N N . LEU A 1 325 ? -7.791 -9.684 23.020 1.00 94.31 325 LEU A N 1
ATOM 2550 C CA . LEU A 1 325 ? -7.111 -10.250 24.191 1.00 94.31 325 LEU A CA 1
ATOM 2551 C C . LEU A 1 325 ? -7.117 -9.291 25.387 1.00 94.31 325 LEU A C 1
ATOM 2553 O O . LEU A 1 325 ? -7.413 -9.712 26.504 1.00 94.31 325 LEU A O 1
ATOM 2557 N N . SER A 1 326 ? -6.856 -8.000 25.162 1.00 91.88 326 SER A N 1
ATOM 2558 C CA . SER A 1 326 ? -6.957 -6.988 26.222 1.00 91.88 326 SER A CA 1
ATOM 2559 C C . SER A 1 326 ? -8.396 -6.832 26.722 1.00 91.88 326 SER A C 1
ATOM 2561 O O . SER A 1 326 ? -8.617 -6.709 27.925 1.00 91.88 326 SER A O 1
ATOM 2563 N N . GLY A 1 327 ? -9.389 -6.927 25.835 1.00 87.56 327 GLY A N 1
ATOM 2564 C CA . GLY A 1 327 ? -10.801 -6.892 26.214 1.00 87.56 327 GLY A CA 1
ATOM 2565 C C . GLY A 1 327 ? -11.207 -8.075 27.094 1.00 87.56 327 GLY A C 1
ATOM 2566 O O . GLY A 1 327 ? -12.032 -7.919 27.989 1.00 87.56 327 GLY A O 1
ATOM 2567 N N . LEU A 1 328 ? -10.606 -9.246 26.882 1.00 87.69 328 LEU A N 1
ATOM 2568 C CA . LEU A 1 328 ? -10.832 -10.431 27.713 1.00 87.69 328 LEU A CA 1
ATOM 2569 C C . LEU A 1 328 ? -10.099 -10.360 29.047 1.00 87.69 328 LEU A C 1
ATOM 2571 O O . LEU A 1 328 ? -10.673 -10.731 30.066 1.00 87.69 328 LEU A O 1
ATOM 2575 N N . ALA A 1 329 ? -8.868 -9.852 29.050 1.00 84.50 329 ALA A N 1
ATOM 2576 C CA . ALA A 1 329 ? -8.060 -9.731 30.257 1.00 84.50 329 ALA A CA 1
ATOM 2577 C C . ALA A 1 329 ? -8.631 -8.714 31.260 1.00 84.50 329 ALA A C 1
ATOM 2579 O O . ALA A 1 329 ? -8.514 -8.913 32.467 1.00 84.50 329 ALA A O 1
ATOM 2580 N N . PHE A 1 330 ? -9.248 -7.630 30.775 1.00 74.62 330 PHE A N 1
ATOM 2581 C CA . PHE A 1 330 ? -9.702 -6.518 31.618 1.00 74.62 330 PHE A CA 1
ATOM 2582 C C . PHE A 1 330 ? -11.229 -6.379 31.729 1.00 74.62 330 PHE A C 1
ATOM 2584 O O . PHE A 1 330 ? -11.707 -5.422 32.345 1.00 74.62 330 PHE A O 1
ATOM 2591 N N . ARG A 1 331 ? -12.011 -7.329 31.191 1.00 65.75 331 ARG A N 1
ATOM 2592 C CA . ARG A 1 331 ? -13.459 -7.399 31.438 1.00 65.75 331 ARG A CA 1
ATOM 2593 C C . ARG A 1 331 ? -13.702 -7.672 32.922 1.00 65.75 331 ARG A C 1
ATOM 2595 O O . ARG A 1 331 ? -13.479 -8.774 33.412 1.00 65.75 331 ARG A O 1
ATOM 2602 N N . SER A 1 332 ? -14.176 -6.652 33.634 1.00 47.66 332 SER A N 1
ATOM 2603 C CA . SER A 1 332 ? -14.726 -6.819 34.977 1.00 47.66 332 SER A CA 1
ATOM 2604 C C . SER A 1 332 ? -15.911 -7.779 34.886 1.00 47.66 332 SER A C 1
ATOM 2606 O O . SER A 1 332 ? -16.799 -7.589 34.054 1.00 47.66 332 SER A O 1
ATOM 2608 N N . THR A 1 333 ? -15.906 -8.831 35.703 1.00 38.38 333 THR A N 1
ATOM 2609 C CA . THR A 1 333 ? -17.056 -9.721 35.895 1.00 38.38 333 THR A CA 1
ATOM 2610 C C . THR A 1 333 ? -18.333 -8.890 36.037 1.00 38.38 333 THR A C 1
ATOM 2612 O O . THR A 1 333 ? -18.311 -7.915 36.796 1.00 38.38 333 THR A O 1
ATOM 2615 N N . PRO A 1 334 ? -19.432 -9.231 35.339 1.00 38.78 334 PRO A N 1
ATOM 2616 C CA . PRO A 1 334 ? -20.690 -8.533 35.539 1.00 38.78 334 PRO A CA 1
ATOM 2617 C C . PRO A 1 334 ? -21.051 -8.631 37.020 1.00 38.78 334 PRO A C 1
ATOM 2619 O O . PRO A 1 334 ? -21.109 -9.727 37.578 1.00 38.78 334 PRO A O 1
ATOM 2622 N N . VAL A 1 335 ? -21.250 -7.481 37.663 1.00 37.12 335 VAL A N 1
ATOM 2623 C CA . VAL A 1 335 ? -21.886 -7.431 38.977 1.00 37.12 335 VAL A CA 1
ATOM 2624 C C . VAL A 1 335 ? -23.289 -7.977 38.756 1.00 37.12 335 VAL A C 1
ATOM 2626 O O . VAL A 1 335 ? -24.141 -7.299 38.183 1.00 37.12 335 VAL A O 1
ATOM 2629 N N . VAL A 1 336 ? -23.501 -9.240 39.123 1.00 33.88 336 VAL A N 1
ATOM 2630 C CA . VAL A 1 336 ? -24.843 -9.802 39.242 1.00 33.88 336 VAL A CA 1
ATOM 2631 C C . VAL A 1 336 ? -25.566 -8.897 40.240 1.00 33.88 336 VAL A C 1
ATOM 2633 O O . VAL A 1 336 ? -25.048 -8.723 41.347 1.00 33.88 336 VAL A O 1
ATOM 2636 N N . PRO A 1 337 ? -26.690 -8.257 39.872 1.00 34.34 337 PRO A N 1
ATOM 2637 C CA . PRO A 1 337 ? -27.458 -7.510 40.849 1.00 34.34 337 PRO A CA 1
ATOM 2638 C C . PRO A 1 337 ? -27.868 -8.500 41.938 1.00 34.34 337 PRO A C 1
ATOM 2640 O O . PRO A 1 337 ? -28.501 -9.513 41.642 1.00 34.34 337 PRO A O 1
ATOM 2643 N N . ALA A 1 338 ? -27.426 -8.245 43.170 1.00 42.69 338 ALA A N 1
ATOM 2644 C CA . ALA A 1 338 ? -27.898 -8.987 44.327 1.00 42.69 338 ALA A CA 1
ATOM 2645 C C . ALA A 1 338 ? -29.422 -8.813 44.383 1.00 42.69 338 ALA A C 1
ATOM 2647 O O . ALA A 1 338 ? -29.904 -7.680 44.457 1.00 42.69 338 ALA A O 1
ATOM 2648 N N . LEU A 1 339 ? -30.141 -9.928 44.235 1.00 43.38 339 LEU A N 1
ATOM 2649 C CA . LEU A 1 339 ? -31.575 -10.024 44.497 1.00 43.38 339 LEU A CA 1
ATOM 2650 C C . LEU A 1 339 ? -31.840 -9.952 45.999 1.00 43.38 339 LEU A C 1
ATOM 2652 O O . LEU A 1 339 ? -31.031 -10.543 46.755 1.00 43.38 339 LEU A O 1
#

Foldseek 3Di:
DAEAAAVPPPPDDDPVDPFPQVLLCQALVNLLVVLVPADQFGKYKHKHQDPDLLLVLQSQVSNCSSLVNQGWWWKQQPPPNIIMTMAGSNSPDDDDPVVCVVRVIDTDSPSSVVDPRQADHRHLQQSDSVHRALDDDVVLVVVLVVLLVVLVVCLVPVDPDDQDLLLLLLLLLLLLLLLLLVLLLVNQCSLVNNDPVSNVLLVVLLVVLLVVLLVCVVVPVD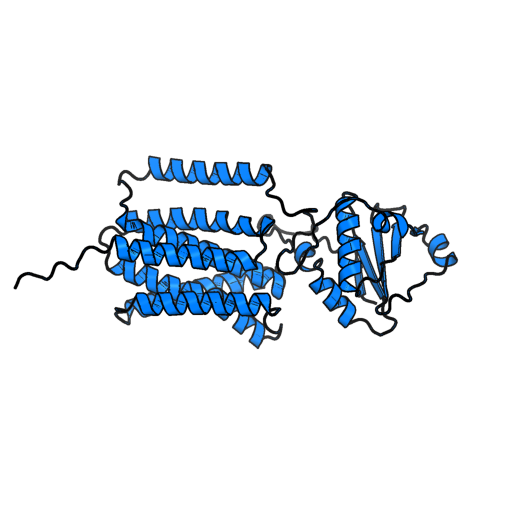PCLVVLLVVLLVLLVVLLVQVVVVAFDPDPVSSVVSSCSSNVSSNSSSNNLNNVCVVDPCNPSSVSSSVSSNSNNNVVNCCCSRPGSSVSSVVSNVSNVSSVVSNVVNDDDPPPPDD

pLDDT: mean 86.43, std 13.32, range [33.88, 98.19]

Secondary structure (DSSP, 8-state):
-EEEE-----SS--TT----HHHHHSSHHHHHHHHHHS-TT-EEEEEEE-SSHHHHHHHHHHHHHHTTTPPPEEEEESSSSEEEEEEETTS-----HHHHHHTTEEE-HHHHHT-----PPP-SSS--TT-SSS---HHHHHHHHHHHHHHHHHHHHH--SPPPGGGHHHHHHHHHHHHHHHHHHHHHHHHH-S-HHHHHHHHHHHHHHHHHHHHHHHHS----HHHHHHHHHHHHHHHHHHHHTT---SSHHHHHHHHHHHHHHHHHHHHHHHHHHHT-S-HHHHHHHHHHHHHHHHHHGGGHHHH-SHHHHHHHHHHHHHHHHHHHHS-----PPP-

Radius of gyration: 24.71 Å; chains: 1; bounding box: 58×35×84 Å